Protein AF-K9FV16-F1 (afdb_monomer)

Nearest PDB structures (foldseek):
  3r3s-assembly1_D  TM=7.143E-01  e=6.224E+00  Salmonella enterica subsp. enterica serovar Typhimurium
  5gzs-assembly1_A-2  TM=3.232E-01  e=9.011E+00  Vibrio cholerae

pLDDT: mean 83.11, std 14.76, range [38.59, 97.19]

Structure (mmCIF, N/CA/C/O backbone):
data_AF-K9FV16-F1
#
_entry.id   AF-K9FV16-F1
#
loop_
_atom_site.group_PDB
_atom_site.id
_atom_site.type_symbol
_atom_site.label_atom_id
_atom_site.label_alt_id
_atom_site.label_comp_id
_atom_site.label_asym_id
_atom_site.label_entity_id
_atom_site.label_seq_id
_atom_site.pdbx_PDB_ins_code
_atom_site.Cartn_x
_atom_site.Cartn_y
_atom_site.Cartn_z
_atom_site.occupancy
_atom_site.B_iso_or_equiv
_atom_site.auth_seq_id
_atom_site.auth_comp_id
_atom_site.auth_asym_id
_atom_site.auth_atom_id
_atom_site.pdbx_PDB_model_num
ATOM 1 N N . MET A 1 1 ? -8.789 -22.152 -112.200 1.00 57.84 1 MET A N 1
ATOM 2 C CA . MET A 1 1 ? -9.695 -21.356 -111.332 1.00 57.84 1 MET A CA 1
ATOM 3 C C . MET A 1 1 ? -10.767 -22.196 -110.595 1.00 57.84 1 MET A C 1
ATOM 5 O O . MET A 1 1 ? -11.760 -21.641 -110.153 1.00 57.84 1 MET A O 1
ATOM 9 N N . ILE A 1 2 ? -10.567 -23.513 -110.394 1.00 54.06 2 ILE A N 1
ATOM 10 C CA . ILE A 1 2 ? -11.558 -24.429 -109.768 1.00 54.06 2 ILE A CA 1
ATOM 11 C C . ILE A 1 2 ? -11.135 -24.874 -108.348 1.00 54.06 2 ILE A C 1
ATOM 13 O O . ILE A 1 2 ? -11.982 -25.149 -107.502 1.00 54.06 2 ILE A O 1
ATOM 17 N N . ALA A 1 3 ? -9.834 -24.854 -108.032 1.00 54.75 3 ALA A N 1
ATOM 18 C CA . ALA A 1 3 ? -9.312 -25.272 -106.725 1.00 54.75 3 ALA A CA 1
ATOM 19 C C . ALA A 1 3 ? -9.615 -24.282 -105.574 1.00 54.75 3 ALA A C 1
ATOM 21 O O . ALA A 1 3 ? -9.886 -24.709 -104.456 1.00 54.75 3 ALA A O 1
ATOM 22 N N . ARG A 1 4 ? -9.661 -22.964 -105.839 1.00 55.88 4 ARG A N 1
ATOM 23 C CA . ARG A 1 4 ? -9.941 -21.942 -104.803 1.00 55.88 4 ARG A CA 1
ATOM 24 C C . ARG A 1 4 ? -11.400 -21.925 -104.318 1.00 55.88 4 ARG A C 1
ATOM 26 O O . ARG A 1 4 ? -11.634 -21.634 -103.153 1.00 55.88 4 ARG A O 1
ATOM 33 N N . ARG A 1 5 ? -12.376 -22.288 -105.164 1.00 55.88 5 ARG A N 1
ATOM 34 C CA . ARG A 1 5 ? -13.797 -22.383 -104.761 1.00 55.88 5 ARG A CA 1
ATOM 35 C C . ARG A 1 5 ? -14.061 -23.578 -103.839 1.00 55.88 5 ARG A C 1
ATOM 37 O O . ARG A 1 5 ? -14.802 -23.439 -102.875 1.00 55.88 5 ARG A O 1
ATOM 44 N N . LYS A 1 6 ? -13.415 -24.726 -104.082 1.00 56.31 6 LYS A N 1
ATOM 45 C CA . LYS A 1 6 ? -13.559 -25.924 -103.231 1.00 56.31 6 LYS A CA 1
ATOM 46 C C . LYS A 1 6 ? -12.967 -25.724 -101.832 1.00 56.31 6 LYS A C 1
ATOM 48 O O . LYS A 1 6 ? -13.588 -26.133 -100.859 1.00 56.31 6 LYS A O 1
ATOM 53 N N . ALA A 1 7 ? -11.831 -25.030 -101.726 1.00 59.09 7 ALA A N 1
ATOM 54 C CA . ALA A 1 7 ? -11.222 -24.693 -100.438 1.00 59.09 7 ALA A CA 1
ATOM 55 C C . ALA A 1 7 ? -12.089 -23.730 -99.604 1.00 59.09 7 ALA A C 1
ATOM 57 O O . ALA A 1 7 ? -12.219 -23.912 -98.397 1.00 59.09 7 ALA A O 1
ATOM 58 N N . LEU A 1 8 ? -12.739 -22.750 -100.246 1.00 60.94 8 LEU A N 1
ATOM 59 C CA . LEU A 1 8 ? -13.606 -21.786 -99.561 1.00 60.94 8 LEU A CA 1
ATOM 60 C C . LEU A 1 8 ? -14.918 -22.425 -99.067 1.00 60.94 8 LEU A C 1
ATOM 62 O O . LEU A 1 8 ? -15.343 -22.165 -97.945 1.00 60.94 8 LEU A O 1
ATOM 66 N N . HIS A 1 9 ? -15.528 -23.309 -99.866 1.00 64.75 9 HIS A N 1
ATOM 67 C CA . HIS A 1 9 ? -16.720 -24.055 -99.447 1.00 64.75 9 HIS A CA 1
ATOM 68 C C . HIS A 1 9 ? -16.420 -25.072 -98.338 1.00 64.75 9 HIS A C 1
ATOM 70 O O . HIS A 1 9 ? -17.228 -25.230 -97.426 1.00 64.75 9 HIS A O 1
ATOM 76 N N . MET A 1 10 ? -15.245 -25.708 -98.361 1.00 64.38 10 MET A N 1
ATOM 77 C CA . MET A 1 10 ? -14.809 -26.589 -97.277 1.00 64.38 10 MET A CA 1
ATOM 78 C C . MET A 1 10 ? -14.497 -25.836 -95.981 1.00 64.38 10 MET A C 1
ATOM 80 O O . MET A 1 10 ? -14.919 -26.278 -94.917 1.00 64.38 10 MET A O 1
ATOM 84 N N . ALA A 1 11 ? -13.828 -24.684 -96.051 1.00 67.00 11 ALA A N 1
ATOM 85 C CA . ALA A 1 11 ? -13.552 -23.868 -94.869 1.00 67.00 11 ALA A CA 1
ATOM 86 C C . ALA A 1 11 ? -14.844 -23.329 -94.223 1.00 67.00 11 ALA A C 1
ATOM 88 O O . ALA A 1 11 ? -14.976 -23.349 -93.000 1.00 67.00 11 ALA A O 1
ATOM 89 N N . ALA A 1 12 ? -15.825 -22.918 -95.035 1.00 69.94 12 ALA A N 1
ATOM 90 C CA . ALA A 1 12 ? -17.128 -22.467 -94.547 1.00 69.94 12 ALA A CA 1
ATOM 91 C C . ALA A 1 12 ? -17.940 -23.600 -93.892 1.00 69.94 12 ALA A C 1
ATOM 93 O O . ALA A 1 12 ? -18.552 -23.383 -92.849 1.00 69.94 12 ALA A O 1
ATOM 94 N N . ALA A 1 13 ? -17.907 -24.813 -94.456 1.00 73.81 13 ALA A N 1
ATOM 95 C CA . ALA A 1 13 ? -18.578 -25.976 -93.876 1.00 73.81 13 ALA A CA 1
ATOM 96 C C . ALA A 1 13 ? -17.964 -26.379 -92.524 1.00 73.81 13 ALA A C 1
ATOM 98 O O . ALA A 1 13 ? -18.701 -26.607 -91.568 1.00 73.81 13 ALA A O 1
ATOM 99 N N . VAL A 1 14 ? -16.629 -26.380 -92.417 1.00 75.81 14 VAL A N 1
ATOM 100 C CA . VAL A 1 14 ? -15.914 -26.694 -91.168 1.00 75.81 14 VAL A CA 1
ATOM 101 C C . VAL A 1 14 ? -16.211 -25.655 -90.079 1.00 75.81 14 VAL A C 1
ATOM 103 O O . VAL A 1 14 ? -16.481 -26.024 -88.934 1.00 75.81 14 VAL A O 1
ATOM 106 N N . ALA A 1 15 ? -16.243 -24.366 -90.431 1.00 75.56 15 ALA A N 1
ATOM 107 C CA . ALA A 1 15 ? -16.567 -23.292 -89.492 1.00 75.56 15 ALA A CA 1
ATOM 108 C C . ALA A 1 15 ? -18.013 -23.381 -88.971 1.00 75.56 15 ALA A C 1
ATOM 110 O O . ALA A 1 15 ? -18.243 -23.213 -87.773 1.00 75.56 15 ALA A O 1
ATOM 111 N N . LEU A 1 16 ? -18.980 -23.710 -89.838 1.00 77.31 16 LEU A N 1
ATOM 112 C CA . LEU A 1 16 ? -20.376 -23.900 -89.432 1.00 77.31 16 LEU A CA 1
ATOM 113 C C . LEU A 1 16 ? -20.546 -25.123 -88.525 1.00 77.31 16 LEU A C 1
ATOM 115 O O . LEU A 1 16 ? -21.244 -25.042 -87.516 1.00 77.31 16 LEU A O 1
ATOM 119 N N . THR A 1 17 ? -19.866 -26.233 -88.828 1.00 75.88 17 THR A N 1
ATOM 120 C CA . THR A 1 17 ? -19.899 -27.424 -87.967 1.00 75.88 17 THR A CA 1
ATOM 121 C C . THR A 1 17 ? -19.243 -27.178 -86.611 1.00 75.88 17 THR A C 1
ATOM 123 O O . THR A 1 17 ? -19.784 -27.610 -85.598 1.00 75.88 17 THR A O 1
ATOM 126 N N . ALA A 1 18 ? -18.142 -26.421 -86.555 1.00 76.94 18 ALA A N 1
ATOM 127 C CA . ALA A 1 18 ? -17.490 -26.063 -85.297 1.00 76.94 18 ALA A CA 1
ATOM 128 C C . ALA A 1 18 ? -18.355 -25.112 -84.451 1.00 76.94 18 ALA A C 1
ATOM 130 O O . ALA A 1 18 ? -18.450 -25.280 -83.238 1.00 76.94 18 ALA A O 1
ATOM 131 N N . TYR A 1 19 ? -19.043 -24.154 -85.084 1.00 78.94 19 TYR A N 1
ATOM 132 C CA . TYR A 1 19 ? -19.942 -23.227 -84.394 1.00 78.94 19 TYR A CA 1
ATOM 133 C C . TYR A 1 19 ? -21.181 -23.932 -83.821 1.00 78.94 19 TYR A C 1
ATOM 135 O O . TYR A 1 19 ? -21.559 -23.699 -82.671 1.00 78.94 19 TYR A O 1
ATOM 143 N N . ILE A 1 20 ? -21.787 -24.848 -84.582 1.00 81.62 20 ILE A N 1
ATOM 144 C CA . ILE A 1 20 ? -22.921 -25.655 -84.108 1.00 81.62 20 ILE A CA 1
ATOM 145 C C . ILE A 1 20 ? -22.471 -26.601 -82.984 1.00 81.62 20 ILE A C 1
ATOM 147 O O . ILE A 1 20 ? -23.151 -26.712 -81.967 1.00 81.62 20 ILE A O 1
ATOM 151 N N . PHE A 1 21 ? -21.295 -27.220 -83.100 1.00 77.75 21 PHE A N 1
ATOM 152 C CA . PHE A 1 21 ? -20.765 -28.101 -82.057 1.00 77.75 21 PHE A CA 1
ATOM 153 C C . PHE A 1 21 ? -20.432 -27.339 -80.762 1.00 77.75 21 PHE A C 1
ATOM 155 O O . PHE A 1 21 ? -20.811 -27.782 -79.681 1.00 77.75 21 PHE A O 1
ATOM 162 N N . CYS A 1 22 ? -19.825 -26.149 -80.851 1.00 72.50 22 CYS A N 1
ATOM 163 C CA . CYS A 1 22 ? -19.568 -25.290 -79.689 1.00 72.50 22 CYS A CA 1
ATOM 164 C C . CYS A 1 22 ? -20.857 -24.787 -79.027 1.00 72.50 22 CYS A C 1
ATOM 166 O O . CYS A 1 22 ? -20.947 -24.769 -77.803 1.00 72.50 22 CYS A O 1
ATOM 168 N N . THR A 1 23 ? -21.877 -24.406 -79.801 1.00 74.31 23 THR A N 1
ATOM 169 C CA . THR A 1 23 ? -23.152 -23.930 -79.234 1.00 74.31 23 THR A CA 1
ATOM 170 C C . THR A 1 23 ? -23.970 -25.059 -78.601 1.00 74.31 23 THR A C 1
ATOM 172 O O . THR A 1 23 ? -24.602 -24.839 -77.566 1.00 74.31 23 THR A O 1
ATOM 175 N N . VAL A 1 24 ? -23.909 -26.281 -79.146 1.00 75.94 24 VAL A N 1
ATOM 176 C CA . VAL A 1 24 ? -24.507 -27.478 -78.530 1.00 75.94 24 VAL A CA 1
ATOM 177 C C . VAL A 1 24 ? -23.746 -27.894 -77.269 1.00 75.94 24 VAL A C 1
ATOM 179 O O . VAL A 1 24 ? -24.393 -28.198 -76.270 1.00 75.94 24 VAL A O 1
ATOM 182 N N . LEU A 1 25 ? -22.409 -27.836 -77.257 1.00 68.50 25 LEU A N 1
ATOM 183 C CA . LEU A 1 25 ? -21.598 -28.123 -76.066 1.00 68.50 25 LEU A CA 1
ATOM 184 C C . LEU A 1 25 ? -21.834 -27.110 -74.941 1.00 68.50 25 LEU A C 1
ATOM 186 O O . LEU A 1 25 ? -22.028 -27.510 -73.798 1.00 68.50 25 LEU A O 1
ATOM 190 N N . ILE A 1 26 ? -21.897 -25.812 -75.248 1.00 68.25 26 ILE A N 1
ATOM 191 C CA . ILE A 1 26 ? -22.151 -24.774 -74.237 1.00 68.25 26 ILE A CA 1
ATOM 192 C C . ILE A 1 26 ? -23.579 -24.884 -73.679 1.00 68.25 26 ILE A C 1
ATOM 194 O O . ILE A 1 26 ? -23.781 -24.680 -72.488 1.00 68.25 26 ILE A O 1
ATOM 198 N N . ARG A 1 27 ? -24.573 -25.272 -74.492 1.00 68.69 27 ARG A N 1
ATOM 199 C CA . ARG A 1 27 ? -25.951 -25.487 -74.008 1.00 68.69 27 ARG A CA 1
ATOM 200 C C . ARG A 1 27 ? -26.155 -26.801 -73.253 1.00 68.69 27 ARG A C 1
ATOM 202 O O . ARG A 1 27 ? -27.024 -26.854 -72.394 1.00 68.69 27 ARG A O 1
ATOM 209 N N . THR A 1 28 ? -25.388 -27.851 -73.552 1.00 64.19 28 THR A N 1
ATOM 210 C CA . THR A 1 28 ? -25.490 -29.143 -72.841 1.00 64.19 28 THR A CA 1
ATOM 211 C C . THR A 1 28 ? -24.618 -29.213 -71.584 1.00 64.19 28 THR A C 1
ATOM 213 O O . THR A 1 28 ? -24.953 -29.965 -70.672 1.00 64.19 28 THR A O 1
ATOM 216 N N . PHE A 1 29 ? -23.556 -28.402 -71.484 1.00 59.50 29 PHE A N 1
ATOM 217 C CA . PHE A 1 29 ? -22.624 -28.397 -70.344 1.00 59.50 29 PHE A CA 1
ATOM 218 C C . PHE A 1 29 ? -22.530 -27.062 -69.575 1.00 59.50 29 PHE A C 1
ATOM 220 O O . PHE A 1 29 ? -21.739 -26.965 -68.640 1.00 59.50 29 PHE A O 1
ATOM 227 N N . GLY A 1 30 ? -23.331 -26.048 -69.921 1.00 54.62 30 GLY A N 1
ATOM 228 C CA . GLY A 1 30 ? -23.216 -24.679 -69.394 1.00 54.62 30 GLY A CA 1
ATOM 229 C C . GLY A 1 30 ? -23.581 -24.447 -67.922 1.00 54.62 30 GLY A C 1
ATOM 230 O O . GLY A 1 30 ? -23.121 -23.456 -67.370 1.00 54.62 30 GLY A O 1
ATOM 231 N N . ASP A 1 31 ? -24.312 -25.354 -67.262 1.00 55.28 31 ASP A N 1
ATOM 232 C CA . ASP A 1 31 ? -24.829 -25.115 -65.897 1.00 55.28 31 ASP A CA 1
ATOM 233 C C . ASP A 1 31 ? -24.323 -26.104 -64.830 1.00 55.28 31 ASP A C 1
ATOM 235 O O . ASP A 1 31 ? -24.930 -26.259 -63.770 1.00 55.28 31 ASP A O 1
ATOM 239 N N . LYS A 1 32 ? -23.190 -26.783 -65.050 1.00 54.31 32 LYS A N 1
ATOM 240 C CA . LYS A 1 32 ? -22.550 -27.575 -63.984 1.00 54.31 32 LYS A CA 1
ATOM 241 C C . LYS A 1 32 ? -21.153 -27.055 -63.691 1.00 54.31 32 LYS A C 1
ATOM 243 O O . LYS A 1 32 ? -20.196 -27.386 -64.382 1.00 54.31 32 LYS A O 1
ATOM 248 N N . ALA A 1 33 ? -21.052 -26.243 -62.640 1.00 46.44 33 ALA A N 1
ATOM 249 C CA . ALA A 1 33 ? -19.790 -25.871 -62.018 1.00 46.44 33 ALA A CA 1
ATOM 250 C C . ALA A 1 33 ? -19.020 -27.140 -61.613 1.00 46.44 33 ALA A C 1
ATOM 252 O O . ALA A 1 33 ? -19.517 -27.967 -60.849 1.00 46.44 33 ALA A O 1
ATOM 253 N N . TRP A 1 34 ? -17.809 -27.304 -62.141 1.00 43.97 34 TRP A N 1
ATOM 254 C CA . TRP A 1 34 ? -16.910 -28.387 -61.761 1.00 43.97 34 TRP A CA 1
ATOM 255 C C . TRP A 1 34 ? -16.253 -28.030 -60.423 1.00 43.97 34 TRP A C 1
ATOM 257 O O . TRP A 1 34 ? -15.319 -27.231 -60.381 1.00 43.97 34 TRP A O 1
ATOM 267 N N . SER A 1 35 ? -16.720 -28.617 -59.321 1.00 38.59 35 SER A N 1
ATOM 268 C CA . SER A 1 35 ? -15.966 -28.651 -58.068 1.00 38.59 35 SER A CA 1
ATOM 269 C C . SER A 1 35 ? -14.925 -29.769 -58.146 1.00 38.59 35 SER A C 1
ATOM 271 O O . SER A 1 35 ? -15.219 -30.941 -57.925 1.00 38.59 35 SER A O 1
ATOM 273 N N . VAL A 1 36 ? -13.684 -29.409 -58.472 1.00 45.00 36 VAL A N 1
ATOM 274 C CA . VAL A 1 36 ? -12.542 -30.317 -58.316 1.00 45.00 36 VAL A CA 1
ATOM 275 C C . VAL A 1 36 ? -12.111 -30.280 -56.850 1.00 45.00 36 VAL A C 1
ATOM 277 O O . VAL A 1 36 ? -11.447 -29.346 -56.405 1.00 45.00 36 VAL A O 1
ATOM 280 N N . SER A 1 37 ? -12.511 -31.288 -56.078 1.00 40.03 37 SER A N 1
ATOM 281 C CA . SER A 1 37 ? -12.023 -31.530 -54.720 1.00 40.03 37 SER A CA 1
ATOM 282 C C . SER A 1 37 ? -10.654 -32.216 -54.769 1.00 40.03 37 SER A C 1
ATOM 284 O O . SER A 1 37 ? -10.546 -33.429 -54.922 1.00 40.03 37 SER A O 1
ATOM 286 N N . LEU A 1 38 ? -9.586 -31.429 -54.620 1.00 45.09 38 LEU A N 1
ATOM 287 C CA . LEU A 1 38 ? -8.265 -31.941 -54.246 1.00 45.09 38 LEU A CA 1
ATOM 288 C C . LEU A 1 38 ? -8.269 -32.253 -52.738 1.00 45.09 38 LEU A C 1
ATOM 290 O O . LEU A 1 38 ? -8.561 -31.344 -51.955 1.00 45.09 38 LEU A O 1
ATOM 294 N N . PRO A 1 39 ? -7.925 -33.473 -52.285 1.00 39.69 39 PRO A N 1
ATOM 295 C CA . PRO A 1 39 ? -7.728 -33.713 -50.866 1.00 39.69 39 PRO A CA 1
ATOM 296 C C . PRO A 1 39 ? -6.433 -33.015 -50.436 1.00 39.69 39 PRO A C 1
ATOM 298 O O . PRO A 1 39 ? -5.329 -33.462 -50.745 1.00 39.69 39 PRO A O 1
ATOM 301 N N . LYS A 1 40 ? -6.563 -31.890 -49.725 1.00 44.78 40 LYS A N 1
ATOM 302 C CA . LYS A 1 40 ? -5.466 -31.346 -48.922 1.00 44.78 40 LYS A CA 1
ATOM 303 C C . LYS A 1 40 ? -5.157 -32.364 -47.827 1.00 44.78 40 LYS A C 1
ATOM 305 O O . LYS A 1 40 ? -5.942 -32.537 -46.899 1.00 44.78 40 LYS A O 1
ATOM 310 N N . LEU A 1 41 ? -4.010 -33.026 -47.947 1.00 42.94 41 LEU A N 1
ATOM 311 C CA . LEU A 1 41 ? -3.355 -33.696 -46.833 1.00 42.94 41 LEU A CA 1
ATOM 312 C C . LEU A 1 41 ? -2.936 -32.611 -45.821 1.00 42.94 41 LEU A C 1
ATOM 314 O O . LEU A 1 41 ? -1.857 -32.038 -45.921 1.00 42.94 41 LEU A O 1
ATOM 318 N N . ASP A 1 42 ? -3.822 -32.295 -44.880 1.00 44.25 42 ASP A N 1
ATOM 319 C CA . ASP A 1 42 ? -3.524 -31.517 -43.671 1.00 44.25 42 ASP A CA 1
ATOM 320 C C . ASP A 1 42 ? -3.855 -32.392 -42.454 1.00 44.25 42 ASP A C 1
ATOM 322 O O . ASP A 1 42 ? -4.829 -32.198 -41.731 1.00 44.25 42 ASP A O 1
ATOM 326 N N . LEU A 1 43 ? -3.084 -33.472 -42.312 1.00 47.22 43 LEU A N 1
ATOM 327 C CA . LEU A 1 43 ? -3.368 -34.590 -41.406 1.00 47.22 43 LEU A CA 1
ATOM 328 C C . LEU A 1 43 ? -2.734 -34.432 -40.013 1.00 47.22 43 LEU A C 1
ATOM 330 O O . LEU A 1 43 ? -2.603 -35.408 -39.286 1.00 47.22 43 LEU A O 1
ATOM 334 N N . SER A 1 44 ? -2.349 -33.216 -39.612 1.00 48.22 44 SER A N 1
ATOM 335 C CA . SER A 1 44 ? -1.780 -32.986 -38.272 1.00 48.22 44 SER A CA 1
ATOM 336 C C . SER A 1 44 ? -2.276 -31.728 -37.561 1.00 48.22 44 SER A C 1
ATOM 338 O O . SER A 1 44 ? -2.088 -31.635 -36.349 1.00 48.22 44 SER A O 1
ATOM 340 N N . ARG A 1 45 ? -2.902 -30.762 -38.251 1.00 45.22 45 ARG A N 1
ATOM 341 C CA . ARG A 1 45 ? -3.294 -29.492 -37.617 1.00 45.22 45 ARG A CA 1
ATOM 342 C C . ARG A 1 45 ? -4.728 -29.474 -37.081 1.00 45.22 45 ARG A C 1
ATOM 344 O O . ARG A 1 45 ? -4.975 -28.796 -36.090 1.00 45.22 45 ARG A O 1
ATOM 351 N N . ASN A 1 46 ? -5.633 -30.265 -37.661 1.00 48.41 46 ASN A N 1
ATOM 352 C CA . ASN A 1 46 ? -7.039 -30.297 -37.237 1.00 48.41 46 ASN A CA 1
ATOM 353 C C . ASN A 1 46 ? -7.310 -31.306 -36.110 1.00 48.41 46 ASN A C 1
ATOM 355 O O . ASN A 1 46 ? -8.078 -31.005 -35.212 1.00 48.41 46 ASN A O 1
ATOM 359 N N . TYR A 1 47 ? -6.596 -32.436 -36.046 1.00 47.56 47 TYR A N 1
ATOM 360 C CA . TYR A 1 47 ? -6.856 -33.449 -35.006 1.00 47.56 47 TYR A CA 1
ATOM 361 C C . TYR A 1 47 ? -6.514 -32.974 -33.574 1.00 47.56 47 TYR A C 1
ATOM 363 O O . TYR A 1 47 ? -7.148 -33.374 -32.600 1.00 47.56 47 TYR A O 1
ATOM 371 N N . MET A 1 48 ? -5.524 -32.083 -33.432 1.00 48.72 48 MET A N 1
ATOM 372 C CA . MET A 1 48 ? -5.150 -31.482 -32.139 1.00 48.72 48 MET A CA 1
ATOM 373 C C . MET A 1 48 ? -5.999 -30.251 -31.789 1.00 48.72 48 MET A C 1
ATOM 375 O O . MET A 1 48 ? -6.225 -29.987 -30.614 1.00 48.72 48 MET A O 1
ATOM 379 N N . ALA A 1 49 ? -6.474 -29.493 -32.784 1.00 54.03 49 ALA A N 1
ATOM 380 C CA . ALA A 1 49 ? -7.339 -28.338 -32.546 1.00 54.03 49 ALA A CA 1
ATOM 381 C C . ALA A 1 49 ? -8.768 -28.781 -32.201 1.00 54.03 49 ALA A C 1
ATOM 383 O O . ALA A 1 49 ? -9.327 -28.302 -31.217 1.00 54.03 49 ALA A O 1
ATOM 384 N N . ASP A 1 50 ? -9.315 -29.749 -32.940 1.00 55.53 50 ASP A N 1
ATOM 385 C CA . ASP A 1 50 ? -10.673 -30.254 -32.726 1.00 55.53 50 ASP A CA 1
ATOM 386 C C . ASP A 1 50 ? -10.792 -31.000 -31.391 1.00 55.53 50 ASP A C 1
ATOM 388 O O . ASP A 1 50 ? -11.757 -30.778 -30.669 1.00 55.53 50 ASP A O 1
ATOM 392 N N . SER A 1 51 ? -9.775 -31.770 -30.978 1.00 59.78 51 SER A N 1
ATOM 393 C CA . SER A 1 51 ? -9.796 -32.432 -29.664 1.00 59.78 51 SER A CA 1
ATOM 394 C C . SER A 1 51 ? -9.750 -31.440 -28.496 1.00 59.78 51 SER A C 1
ATOM 396 O O . SER A 1 51 ? -10.448 -31.640 -27.509 1.00 59.78 51 SER A O 1
ATOM 398 N N . VAL A 1 52 ? -8.994 -30.337 -28.571 1.00 57.78 52 VAL A N 1
ATOM 399 C CA . VAL A 1 52 ? -9.001 -29.303 -27.512 1.00 57.78 52 VAL A CA 1
ATOM 400 C C . VAL A 1 52 ? -10.381 -28.654 -27.381 1.00 57.78 52 VAL A C 1
ATOM 402 O O . VAL A 1 52 ? -10.847 -28.446 -26.263 1.00 57.78 52 VAL A O 1
ATOM 405 N N . PHE A 1 53 ? -11.061 -28.378 -28.496 1.00 58.25 53 PHE A N 1
ATOM 406 C CA . PHE A 1 53 ? -12.417 -27.826 -28.466 1.00 58.25 53 PHE A CA 1
ATOM 407 C C . PHE A 1 53 ? -13.485 -28.867 -28.089 1.00 58.25 53 PHE A C 1
ATOM 409 O O . PHE A 1 53 ? -14.450 -28.497 -27.426 1.00 58.25 53 PHE A O 1
ATOM 416 N N . GLU A 1 54 ? -13.292 -30.153 -28.394 1.00 59.56 54 GLU A N 1
ATOM 417 C CA . GLU A 1 54 ? -14.133 -31.250 -27.888 1.00 59.56 54 GLU A CA 1
ATOM 418 C C . GLU A 1 54 ? -14.002 -31.427 -26.365 1.00 59.56 54 GLU A C 1
ATOM 420 O O . GLU A 1 54 ? -15.008 -31.645 -25.692 1.00 59.56 54 GLU A O 1
ATOM 425 N N . HIS A 1 55 ? -12.808 -31.249 -25.780 1.00 53.50 55 HIS A N 1
ATOM 426 C CA . HIS A 1 55 ? -12.635 -31.292 -24.318 1.00 53.50 55 HIS A CA 1
ATOM 427 C C . HIS A 1 55 ? -13.318 -30.113 -23.596 1.00 53.50 55 HIS A C 1
ATOM 429 O O . HIS A 1 55 ? -13.707 -30.250 -22.437 1.00 53.50 55 HIS A O 1
ATOM 435 N N . ILE A 1 56 ? -13.488 -28.964 -24.264 1.00 53.72 56 ILE A N 1
ATOM 436 C CA . ILE A 1 56 ? -14.197 -27.786 -23.722 1.00 53.72 56 ILE A CA 1
ATOM 437 C C . ILE A 1 56 ? -15.725 -27.952 -23.829 1.00 53.72 56 ILE A C 1
ATOM 439 O O . ILE A 1 56 ? -16.466 -27.316 -23.083 1.00 53.72 56 ILE A O 1
ATOM 443 N N . GLN A 1 57 ? -16.210 -28.847 -24.696 1.00 55.69 57 GLN A N 1
ATOM 444 C CA . GLN A 1 57 ? -17.633 -29.185 -24.855 1.00 55.69 57 GLN A CA 1
ATOM 445 C C . GLN A 1 57 ? -18.155 -30.183 -23.804 1.00 55.69 57 GLN A C 1
ATOM 447 O O . GLN A 1 57 ? -19.162 -30.858 -24.016 1.00 55.69 57 GLN A O 1
ATOM 452 N N . ASN A 1 58 ? -17.499 -30.280 -22.648 1.00 60.19 58 ASN A N 1
ATOM 453 C CA . ASN A 1 58 ? -18.055 -30.971 -21.493 1.00 60.19 58 ASN A CA 1
ATOM 454 C C . ASN A 1 58 ? -18.881 -29.997 -20.632 1.00 60.19 58 ASN A C 1
ATOM 456 O O . ASN A 1 58 ? -18.709 -28.779 -20.679 1.00 60.19 58 ASN A O 1
ATOM 460 N N . ASN A 1 59 ? -19.750 -30.535 -19.773 1.00 67.00 59 ASN A N 1
ATOM 461 C CA . ASN A 1 59 ? -20.474 -29.731 -18.784 1.00 67.00 59 ASN A CA 1
ATOM 462 C C . ASN A 1 59 ? -19.528 -29.071 -17.749 1.00 67.00 59 ASN A C 1
ATOM 464 O O . ASN A 1 59 ? -19.998 -28.582 -16.739 1.00 67.00 59 ASN A O 1
ATOM 468 N N . THR A 1 60 ? -18.206 -29.072 -17.905 1.00 72.81 60 THR A N 1
ATOM 469 C CA . THR A 1 60 ? -17.261 -28.451 -16.964 1.00 72.81 60 THR A CA 1
ATOM 470 C C . THR A 1 60 ? -16.382 -27.394 -17.630 1.00 72.81 60 THR A C 1
ATOM 472 O O . THR A 1 60 ? -15.394 -26.969 -17.037 1.00 72.81 60 THR A O 1
ATOM 475 N N . LEU A 1 61 ? -16.759 -26.910 -18.824 1.00 73.19 61 LEU A N 1
ATOM 476 C CA . LEU A 1 61 ? -16.105 -25.794 -19.522 1.00 73.19 61 LEU A CA 1
ATOM 477 C C . LEU A 1 61 ? -14.592 -26.005 -19.741 1.00 73.19 61 LEU A C 1
ATOM 479 O O . LEU A 1 61 ? -13.826 -25.042 -19.758 1.00 73.19 61 LEU A O 1
ATOM 483 N N . GLY A 1 62 ? -14.147 -27.259 -19.879 1.00 68.12 62 GLY A N 1
ATOM 484 C CA . GLY A 1 62 ? -12.730 -27.612 -20.038 1.00 68.12 62 GLY A CA 1
ATOM 485 C C . GLY A 1 62 ? -11.928 -27.740 -18.733 1.00 68.12 62 GLY A C 1
ATOM 486 O O . GLY A 1 62 ? -10.719 -27.954 -18.790 1.00 68.12 62 GLY A O 1
ATOM 487 N N . PHE A 1 63 ? -12.571 -27.648 -17.565 1.00 73.88 63 PHE A N 1
ATOM 488 C CA . PHE A 1 63 ? -11.968 -27.957 -16.262 1.00 73.88 63 PHE A CA 1
ATOM 489 C C . PHE A 1 63 ? -12.262 -29.404 -15.835 1.00 73.88 63 PHE A C 1
ATOM 491 O O . PHE A 1 63 ? -13.249 -29.993 -16.272 1.00 73.88 63 PHE A O 1
ATOM 498 N N . GLU A 1 64 ? -11.437 -29.976 -14.949 1.00 72.94 64 GLU A N 1
ATOM 499 C CA . GLU A 1 64 ? -11.697 -31.302 -14.356 1.00 72.94 64 GLU A CA 1
ATOM 500 C C . GLU A 1 64 ? -12.976 -31.274 -13.497 1.00 72.94 64 GLU A C 1
ATOM 502 O O . GLU A 1 64 ? -13.866 -32.101 -13.672 1.00 72.94 64 GLU A O 1
ATOM 507 N N . HIS A 1 65 ? -13.116 -30.252 -12.642 1.00 78.50 65 HIS A N 1
ATOM 508 C CA . HIS A 1 65 ? -14.299 -29.996 -11.814 1.00 78.50 65 HIS A CA 1
ATOM 509 C C . HIS A 1 65 ? -14.564 -28.488 -11.691 1.00 78.50 65 HIS A C 1
ATOM 511 O O . HIS A 1 65 ? -13.629 -27.692 -11.589 1.00 78.50 65 HIS A O 1
ATOM 517 N N . ILE A 1 66 ? -15.841 -28.097 -11.628 1.00 81.88 66 ILE A N 1
ATOM 518 C CA . ILE A 1 66 ? -16.266 -26.751 -11.220 1.00 81.88 66 ILE A CA 1
ATOM 519 C C . ILE A 1 66 ? -16.917 -26.878 -9.845 1.00 81.88 66 ILE A C 1
ATOM 521 O O . ILE A 1 66 ? -18.011 -27.425 -9.737 1.00 81.88 66 ILE A O 1
ATOM 525 N N . TYR A 1 67 ? -16.271 -26.358 -8.804 1.00 90.62 67 TYR A N 1
ATOM 526 C CA . TYR A 1 67 ? -16.830 -26.340 -7.452 1.00 90.62 67 TYR A CA 1
ATOM 527 C C . TYR A 1 67 ? -17.502 -24.998 -7.146 1.00 90.62 67 TYR A C 1
ATOM 529 O O . TYR A 1 67 ? -16.948 -23.941 -7.451 1.00 90.62 67 TYR A O 1
ATOM 537 N N . ALA A 1 68 ? -18.655 -25.025 -6.478 1.00 86.94 68 ALA A N 1
ATOM 538 C CA . ALA A 1 68 ? -19.232 -23.852 -5.825 1.00 86.94 68 ALA A CA 1
ATOM 539 C C . ALA A 1 68 ? -19.344 -24.079 -4.321 1.00 86.94 68 ALA A C 1
ATOM 541 O O . ALA A 1 68 ? -19.872 -25.090 -3.861 1.00 86.94 68 ALA A O 1
ATOM 542 N N . ILE A 1 69 ? -18.869 -23.101 -3.555 1.00 90.75 69 ILE A N 1
ATOM 543 C CA . ILE A 1 69 ? -18.919 -23.114 -2.095 1.00 90.75 69 ILE A CA 1
ATOM 544 C C . ILE A 1 69 ? -20.042 -22.175 -1.654 1.00 90.75 69 ILE A C 1
ATOM 546 O O . ILE A 1 69 ? -20.063 -20.999 -2.016 1.00 90.75 69 ILE A O 1
ATOM 550 N N . SER A 1 70 ? -20.987 -22.685 -0.871 1.00 88.50 70 SER A N 1
ATOM 551 C CA . SER A 1 70 ? -22.053 -21.885 -0.252 1.00 88.50 70 SER A CA 1
ATOM 552 C C . SER A 1 70 ? -22.536 -22.578 1.014 1.00 88.50 70 SER A C 1
ATOM 554 O O . SER A 1 70 ? -22.416 -23.794 1.122 1.00 88.50 70 SER A O 1
ATOM 556 N N . MET A 1 71 ? -23.114 -21.845 1.962 1.00 90.25 71 MET A N 1
ATOM 557 C CA . MET A 1 71 ? -23.754 -22.456 3.133 1.00 90.25 71 MET A CA 1
ATOM 558 C C . MET A 1 71 ? -24.878 -23.402 2.695 1.00 90.25 71 MET A C 1
ATOM 560 O O . MET A 1 71 ? -25.626 -23.087 1.763 1.00 90.25 71 MET A O 1
ATOM 564 N N . LYS A 1 72 ? -25.021 -24.543 3.375 1.00 89.25 72 LYS A N 1
ATOM 565 C CA . LYS A 1 72 ? -26.048 -25.544 3.054 1.00 89.25 72 LYS A CA 1
ATOM 566 C C . LYS A 1 72 ? -27.468 -24.981 3.163 1.00 89.25 72 LYS A C 1
ATOM 568 O O . LYS A 1 72 ? -28.330 -25.340 2.367 1.00 89.25 72 LYS A O 1
ATOM 573 N N . GLU A 1 73 ? -27.693 -24.042 4.080 1.00 88.75 73 GLU A N 1
ATOM 574 C CA . GLU A 1 73 ? -29.002 -23.412 4.305 1.00 88.75 73 GLU A CA 1
ATOM 575 C C . GLU A 1 73 ? -29.352 -22.334 3.264 1.00 88.75 73 GLU A C 1
ATOM 577 O O . GLU A 1 73 ? -30.492 -21.880 3.205 1.00 88.75 73 GLU A O 1
ATOM 582 N N . ARG A 1 74 ? -28.394 -21.899 2.430 1.00 89.06 74 ARG A N 1
ATOM 583 C CA . ARG A 1 74 ? -28.603 -20.876 1.389 1.00 89.06 74 ARG A CA 1
ATOM 584 C C . ARG A 1 74 ? -29.132 -21.495 0.098 1.00 89.06 74 ARG A C 1
ATOM 586 O O . ARG A 1 74 ? -28.540 -21.334 -0.975 1.00 89.06 74 ARG A O 1
ATOM 593 N N . THR A 1 75 ? -30.243 -22.222 0.224 1.00 89.69 75 THR A N 1
ATOM 594 C CA . THR A 1 75 ? -30.927 -22.896 -0.889 1.00 89.69 75 THR A CA 1
ATOM 595 C C . THR A 1 75 ? -31.307 -21.906 -1.985 1.00 89.69 75 THR A C 1
ATOM 597 O O . THR A 1 75 ? -31.073 -22.189 -3.150 1.00 89.69 75 THR A O 1
ATOM 600 N N . ASP A 1 76 ? -31.705 -20.680 -1.623 1.00 74.12 76 ASP A N 1
ATOM 601 C CA . ASP A 1 76 ? -31.966 -19.572 -2.553 1.00 74.12 76 ASP A CA 1
ATOM 602 C C . ASP A 1 76 ? -30.835 -19.355 -3.576 1.00 74.12 76 ASP A C 1
ATOM 604 O O . ASP A 1 76 ? -31.080 -19.179 -4.771 1.00 74.12 76 ASP A O 1
ATOM 608 N N . LYS A 1 77 ? -29.576 -19.379 -3.120 1.00 77.06 77 LYS A N 1
ATOM 609 C CA . LYS A 1 77 ? -28.398 -19.182 -3.978 1.00 77.06 77 LYS A CA 1
ATOM 610 C C . LYS A 1 77 ? -27.963 -20.462 -4.669 1.00 77.06 77 LYS A C 1
ATOM 612 O O . LYS A 1 77 ? -27.504 -20.395 -5.810 1.00 77.06 77 LYS A O 1
ATOM 617 N N . ARG A 1 78 ? -28.105 -21.606 -3.995 1.00 89.38 78 ARG A N 1
ATOM 618 C CA . ARG A 1 78 ? -27.771 -22.907 -4.579 1.00 89.38 78 ARG A CA 1
ATOM 619 C C . ARG A 1 78 ? -28.687 -23.250 -5.745 1.00 89.38 78 ARG A C 1
ATOM 621 O O . ARG A 1 78 ? -28.197 -23.629 -6.807 1.00 89.38 78 ARG A O 1
ATOM 628 N N . ASP A 1 79 ? -29.983 -23.026 -5.584 1.00 86.75 79 ASP A N 1
ATOM 629 C CA . ASP A 1 79 ? -30.996 -23.300 -6.599 1.00 86.75 79 ASP A CA 1
ATOM 630 C C . ASP A 1 79 ? -30.831 -22.362 -7.793 1.00 86.75 79 ASP A C 1
ATOM 632 O O . ASP A 1 79 ? -30.838 -22.812 -8.937 1.00 86.75 79 ASP A O 1
ATOM 636 N N . PHE A 1 80 ? -30.576 -21.072 -7.540 1.00 78.75 80 PHE A N 1
ATOM 637 C CA . PHE A 1 80 ? -30.310 -20.107 -8.605 1.00 78.75 80 PHE A CA 1
ATOM 638 C C . PHE A 1 80 ? -29.088 -20.495 -9.445 1.00 78.75 80 PHE A C 1
ATOM 640 O O . PHE A 1 80 ? -29.178 -20.526 -10.670 1.00 78.75 80 PHE A O 1
ATOM 647 N N . LEU A 1 81 ? -27.952 -20.809 -8.809 1.00 73.12 81 LEU A N 1
ATOM 648 C CA . LEU A 1 81 ? -26.743 -21.183 -9.546 1.00 73.12 81 LEU A CA 1
ATOM 649 C C . LEU A 1 81 ? -26.911 -22.531 -10.255 1.00 73.12 81 LEU A C 1
ATOM 651 O O . LEU A 1 81 ? -26.433 -22.682 -11.371 1.00 73.12 81 LEU A O 1
ATOM 655 N N . THR A 1 82 ? -27.630 -23.481 -9.655 1.00 85.81 82 THR A N 1
ATOM 656 C CA . THR A 1 82 ? -27.936 -24.775 -10.284 1.00 85.81 82 THR A CA 1
ATOM 657 C C . THR A 1 82 ? -28.807 -24.594 -11.528 1.00 85.81 82 THR A C 1
ATOM 659 O O . THR A 1 82 ? -28.513 -25.170 -12.575 1.00 85.81 82 THR A O 1
ATOM 662 N N . LEU A 1 83 ? -29.837 -23.744 -11.454 1.00 73.44 83 LEU A N 1
ATOM 663 C CA . LEU A 1 83 ? -30.684 -23.409 -12.597 1.00 73.44 83 LEU A CA 1
ATOM 664 C C . LEU A 1 83 ? -29.890 -22.670 -13.680 1.00 73.44 83 LEU A C 1
ATOM 666 O O . LEU A 1 83 ? -29.973 -23.028 -14.852 1.00 73.44 83 LEU A O 1
ATOM 670 N N . ALA A 1 84 ? -29.089 -21.675 -13.296 1.00 62.94 84 ALA A N 1
ATOM 671 C CA . ALA A 1 84 ? -28.246 -20.926 -14.223 1.00 62.94 84 ALA A CA 1
ATOM 672 C C . ALA A 1 84 ? -27.223 -21.832 -14.928 1.00 62.94 84 ALA A C 1
ATOM 674 O O . ALA A 1 84 ? -27.048 -21.723 -16.141 1.00 62.94 84 ALA A O 1
ATOM 675 N N . ALA A 1 85 ? -26.595 -22.753 -14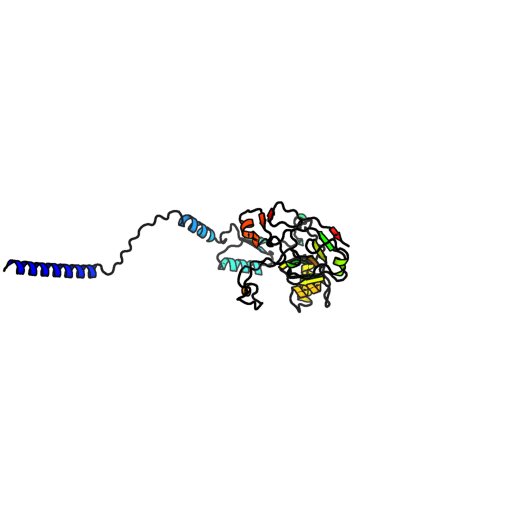.193 1.00 77.00 85 ALA A N 1
ATOM 676 C CA . ALA A 1 85 ? -25.664 -23.738 -14.729 1.00 77.00 85 ALA A CA 1
ATOM 677 C C . ALA A 1 85 ? -26.371 -24.694 -15.705 1.00 77.00 85 ALA A C 1
ATOM 679 O O . ALA A 1 85 ? -25.896 -24.888 -16.822 1.00 77.00 85 ALA A O 1
ATOM 680 N N . SER A 1 86 ? -27.569 -25.175 -15.351 1.00 77.94 86 SER A N 1
ATOM 681 C CA . SER A 1 86 ? -28.399 -26.001 -16.236 1.00 77.94 86 SER A CA 1
ATOM 682 C C . SER A 1 86 ? -28.783 -25.285 -17.532 1.00 77.94 86 SER A C 1
ATOM 684 O O . SER A 1 86 ? -28.750 -25.905 -18.591 1.00 77.94 86 SER A O 1
ATOM 686 N N . VAL A 1 87 ? -29.159 -24.005 -17.466 1.00 69.38 87 VAL A N 1
ATOM 687 C CA . VAL A 1 87 ? -29.503 -23.199 -18.653 1.00 69.38 87 VAL A CA 1
ATOM 688 C C . VAL A 1 87 ? -28.266 -22.926 -19.509 1.00 69.38 87 VAL A C 1
ATOM 690 O O . VAL A 1 87 ? -28.354 -22.901 -20.733 1.00 69.38 87 VAL A O 1
ATOM 693 N N . SER A 1 88 ? -27.112 -22.743 -18.870 1.00 71.56 88 SER A N 1
ATOM 694 C CA . SER A 1 88 ? -25.846 -22.414 -19.534 1.00 71.56 88 SER A CA 1
ATOM 695 C C . SER A 1 88 ? -25.058 -23.645 -19.993 1.00 71.56 88 SER A C 1
ATOM 697 O O . SER A 1 88 ? -23.993 -23.492 -20.583 1.00 71.56 88 SER A O 1
ATOM 699 N N . GLY A 1 89 ? -25.553 -24.856 -19.718 1.00 69.38 89 GLY A N 1
ATOM 700 C CA . GLY A 1 89 ? -24.922 -26.106 -20.139 1.00 69.38 89 GLY A CA 1
ATOM 701 C C . GLY A 1 89 ? -23.637 -26.457 -19.385 1.00 69.38 89 GLY A C 1
ATOM 702 O O . GLY A 1 89 ? -22.774 -27.124 -19.946 1.00 69.38 89 GLY A O 1
ATOM 703 N N . PHE A 1 90 ? -23.486 -26.021 -18.130 1.00 78.88 90 PHE A N 1
ATOM 704 C CA . PHE A 1 90 ? -22.387 -26.466 -17.270 1.00 78.88 90 PHE A CA 1
ATOM 705 C C . PHE A 1 90 ? -22.889 -27.042 -15.938 1.00 78.88 90 PHE A C 1
ATOM 707 O O . PHE A 1 90 ? -24.031 -26.854 -15.527 1.00 78.88 90 PHE A O 1
ATOM 714 N N . LYS A 1 91 ? -22.031 -27.805 -15.270 1.00 82.62 91 LYS A N 1
ATOM 715 C CA . LYS A 1 91 ? -22.257 -28.568 -14.049 1.00 82.62 91 LYS A CA 1
ATOM 716 C C . LYS A 1 91 ? -21.371 -27.984 -12.966 1.00 82.62 91 LYS A C 1
ATOM 718 O O . LYS A 1 91 ? -20.186 -27.751 -13.178 1.00 82.62 91 LYS A O 1
ATOM 723 N N . VAL A 1 92 ? -21.962 -27.810 -11.794 1.00 86.50 92 VAL A N 1
ATOM 724 C CA . VAL A 1 92 ? -21.290 -27.344 -10.587 1.00 86.50 92 VAL A CA 1
ATOM 725 C C . VAL A 1 92 ? -21.403 -28.424 -9.519 1.00 86.50 92 VAL A C 1
ATOM 727 O O . VAL A 1 92 ? -22.463 -29.024 -9.344 1.00 86.50 92 VAL A O 1
ATOM 730 N N . GLU A 1 93 ? -20.313 -28.671 -8.807 1.00 92.31 93 GLU A N 1
ATOM 731 C CA . GLU A 1 93 ? -20.252 -29.526 -7.631 1.00 92.31 93 GLU A CA 1
ATOM 732 C C . GLU A 1 93 ? -20.292 -28.663 -6.366 1.00 92.31 93 GLU A C 1
ATOM 734 O O . GLU A 1 93 ? -19.517 -27.718 -6.212 1.00 92.31 93 GLU 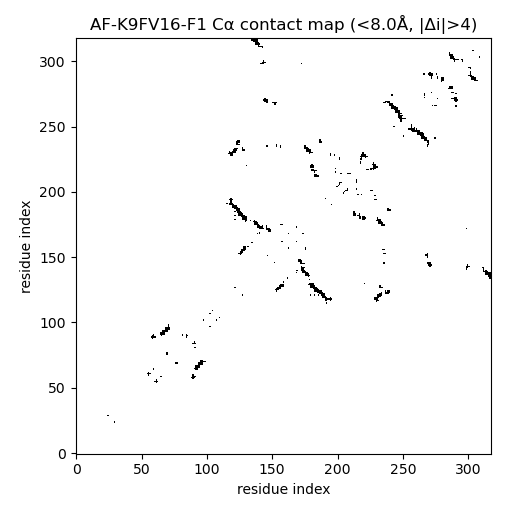A O 1
ATOM 739 N N . TRP A 1 94 ? -21.231 -28.952 -5.468 1.00 91.12 94 TRP A N 1
ATOM 740 C CA . TRP A 1 94 ? -21.417 -28.150 -4.263 1.00 91.12 94 TRP A CA 1
ATOM 741 C C . TRP A 1 94 ? -20.497 -28.608 -3.142 1.00 91.12 94 TRP A C 1
ATOM 743 O O . TRP A 1 94 ? -20.530 -29.765 -2.731 1.00 91.12 94 TRP A O 1
ATOM 753 N N . LEU A 1 95 ? -19.748 -27.657 -2.597 1.00 91.56 95 LEU A N 1
ATOM 754 C CA . LEU A 1 95 ? -19.049 -27.796 -1.330 1.00 91.56 95 LEU A CA 1
ATOM 755 C C . LEU A 1 95 ? -19.817 -27.020 -0.257 1.00 91.56 95 LEU A C 1
ATOM 757 O O . LEU A 1 95 ? -20.169 -25.846 -0.431 1.00 91.56 95 LEU A O 1
ATOM 761 N N . ASP A 1 96 ? -20.093 -27.690 0.859 1.00 92.00 96 ASP A N 1
ATOM 762 C CA . ASP A 1 96 ? -20.750 -27.069 2.003 1.00 92.00 96 ASP A CA 1
ATOM 763 C C . ASP A 1 96 ? -19.804 -26.053 2.653 1.00 92.00 96 ASP A C 1
ATOM 765 O O . ASP A 1 96 ? -18.711 -26.379 3.111 1.00 92.00 96 ASP A O 1
ATOM 769 N N . GLY A 1 97 ? -20.229 -24.788 2.656 1.00 82.62 97 GLY A N 1
ATOM 770 C CA . GLY A 1 97 ? -19.582 -23.744 3.435 1.00 82.62 97 GLY A CA 1
ATOM 771 C C . GLY A 1 97 ? -19.719 -24.064 4.919 1.00 82.62 97 GLY A C 1
ATOM 772 O O . GLY A 1 97 ? -20.807 -24.402 5.381 1.00 82.62 97 GLY A O 1
ATOM 773 N N . VAL A 1 98 ? -18.612 -23.952 5.647 1.00 84.81 98 VAL A N 1
ATOM 774 C CA . VAL A 1 98 ? -18.549 -24.206 7.089 1.00 84.81 98 VAL A CA 1
ATOM 775 C C . VAL A 1 98 ? -18.625 -22.873 7.820 1.00 84.81 98 VAL A C 1
ATOM 777 O O . VAL A 1 98 ? -17.991 -21.895 7.404 1.00 84.81 98 VAL A O 1
ATOM 780 N N . ARG A 1 99 ? -19.402 -22.804 8.905 1.00 81.56 99 ARG A N 1
ATOM 781 C CA . ARG A 1 99 ? -19.436 -21.584 9.713 1.00 81.56 99 ARG A CA 1
ATOM 782 C C . ARG A 1 99 ? -18.114 -21.408 10.460 1.00 81.56 99 ARG A C 1
ATOM 784 O O . ARG A 1 99 ? -17.510 -22.399 10.858 1.00 81.56 99 ARG A O 1
ATOM 791 N N . PRO A 1 100 ? -17.669 -20.168 10.720 1.00 68.25 100 PRO A N 1
ATOM 792 C CA . PRO A 1 100 ? -16.446 -19.942 11.484 1.00 68.25 100 PRO A CA 1
ATOM 793 C C . PRO A 1 100 ? -16.428 -20.622 12.861 1.00 68.25 100 PRO A C 1
ATOM 795 O O . PRO A 1 100 ? -15.368 -21.022 13.315 1.00 68.25 100 PRO A O 1
ATOM 798 N N . ASP A 1 101 ? -17.582 -20.762 13.516 1.00 79.38 101 ASP A N 1
ATOM 799 C CA . ASP A 1 101 ? -17.744 -21.438 14.810 1.00 79.38 101 ASP A CA 1
ATOM 800 C C . ASP A 1 101 ? -17.697 -22.973 14.727 1.00 79.38 101 ASP A C 1
ATOM 802 O O . ASP A 1 101 ? -17.440 -23.632 15.730 1.00 79.38 101 ASP A O 1
ATOM 806 N N . GLU A 1 102 ? -17.884 -23.536 13.534 1.00 79.81 102 GLU A N 1
ATOM 807 C CA . GLU A 1 102 ? -17.797 -24.974 13.256 1.00 79.81 102 GLU A CA 1
ATOM 808 C C . GLU A 1 102 ? -16.425 -25.375 12.689 1.00 79.81 102 GLU A C 1
ATOM 810 O O . GLU A 1 102 ? -16.131 -26.562 12.528 1.00 79.81 102 GLU A O 1
ATOM 815 N N . LEU A 1 103 ? -15.560 -24.397 12.393 1.00 72.00 103 LEU A N 1
ATOM 816 C CA . LEU A 1 103 ? -14.179 -24.665 12.019 1.00 72.00 103 LEU A CA 1
ATOM 817 C C . LEU A 1 103 ? -13.440 -25.234 13.228 1.00 72.00 103 LEU A C 1
ATOM 819 O O . LEU A 1 103 ? -13.331 -24.602 14.279 1.00 72.00 103 LEU A O 1
ATOM 823 N N . HIS A 1 104 ? -12.886 -26.432 13.055 1.00 72.38 104 HIS A N 1
ATOM 824 C CA . HIS A 1 104 ? -11.966 -27.000 14.028 1.00 72.38 104 HIS A CA 1
ATOM 825 C C . HIS A 1 104 ? -10.840 -25.980 14.303 1.00 72.38 104 HIS A C 1
ATOM 827 O O . HIS A 1 104 ? -10.309 -25.432 13.340 1.00 72.38 104 HIS A O 1
ATOM 833 N N . PRO A 1 105 ? -10.413 -25.742 15.558 1.00 64.00 105 PRO A N 1
ATOM 834 C CA . PRO A 1 105 ? -9.381 -24.747 15.871 1.00 64.00 105 PRO A CA 1
ATOM 835 C C . PRO A 1 105 ? -8.108 -24.887 15.022 1.00 64.00 105 PRO A C 1
ATOM 837 O O . PRO A 1 105 ? -7.678 -23.917 14.431 1.00 64.00 105 PRO A O 1
ATOM 840 N N . LYS A 1 106 ? -7.620 -26.118 14.803 1.00 60.03 106 LYS A N 1
ATOM 841 C CA . LYS A 1 106 ? -6.496 -26.422 13.880 1.00 60.03 106 LYS A CA 1
ATOM 842 C C . LYS A 1 106 ? -6.705 -26.048 12.398 1.00 60.03 106 LYS A C 1
ATOM 844 O O . LYS A 1 106 ? -5.764 -26.112 11.616 1.00 60.03 106 LYS A O 1
ATOM 849 N N . ALA A 1 107 ? -7.946 -25.813 11.975 1.00 61.50 107 ALA A N 1
ATOM 850 C CA . ALA A 1 107 ? -8.298 -25.332 10.639 1.00 61.50 107 ALA A CA 1
ATOM 851 C C . ALA A 1 107 ? -8.480 -23.806 10.614 1.00 61.50 107 ALA A C 1
ATOM 853 O O . ALA A 1 107 ? -8.510 -23.212 9.535 1.00 61.50 107 ALA A O 1
ATOM 854 N N . MET A 1 108 ? -8.578 -23.160 11.784 1.00 58.84 108 MET A N 1
ATOM 855 C CA . MET A 1 108 ? -8.267 -21.741 11.875 1.00 58.84 108 MET A CA 1
ATOM 856 C C . MET A 1 108 ? -6.754 -21.588 11.692 1.00 58.84 108 MET A C 1
ATOM 858 O O . MET A 1 108 ? -5.994 -22.432 12.163 1.00 58.84 108 MET A O 1
ATOM 862 N N . PRO A 1 109 ? -6.284 -20.540 11.002 1.00 57.91 109 PRO A N 1
ATOM 863 C CA . PRO A 1 109 ? -4.868 -20.216 11.023 1.00 57.91 109 PRO A CA 1
ATOM 864 C C . PRO A 1 109 ? -4.482 -19.946 12.484 1.00 57.91 109 PRO A C 1
ATOM 866 O O . PRO A 1 109 ? -4.859 -18.908 13.026 1.00 57.91 109 PRO A O 1
ATOM 869 N N . ASP A 1 110 ? -3.786 -20.893 13.121 1.00 53.81 110 ASP A N 1
ATOM 870 C CA . ASP A 1 110 ? -3.385 -20.820 14.538 1.00 53.81 110 ASP A CA 1
ATOM 871 C C . ASP A 1 110 ? -2.523 -19.570 14.826 1.00 53.81 110 ASP A C 1
ATOM 873 O O . ASP A 1 110 ? -2.460 -19.089 15.954 1.00 53.81 110 ASP A O 1
ATOM 877 N N . GLU A 1 111 ? -1.955 -18.962 13.782 1.00 58.34 111 GLU A N 1
ATOM 878 C CA . GLU A 1 111 ? -1.370 -17.627 13.784 1.00 58.34 111 GLU A CA 1
ATOM 879 C C . GLU A 1 111 ? -1.769 -16.948 12.468 1.00 58.34 111 GLU A C 1
ATOM 881 O O . GLU A 1 111 ? -1.258 -17.283 11.397 1.00 58.34 111 GLU A O 1
ATOM 886 N N . ALA A 1 112 ? -2.713 -16.001 12.495 1.00 63.53 112 ALA A N 1
ATOM 887 C CA . ALA A 1 112 ? -2.871 -15.111 11.350 1.00 63.53 112 ALA A CA 1
ATOM 888 C C . ALA A 1 112 ? -1.491 -14.468 11.088 1.00 63.53 112 ALA A C 1
ATOM 890 O O . ALA A 1 112 ? -0.960 -13.855 12.015 1.00 63.53 112 ALA A O 1
ATOM 891 N N . PRO A 1 113 ? -0.901 -14.565 9.876 1.00 62.19 113 PRO A N 1
ATOM 892 C CA . PRO A 1 113 ? 0.487 -14.146 9.629 1.00 62.19 113 PRO A CA 1
ATOM 893 C C . PRO A 1 113 ? 0.800 -12.686 9.996 1.00 62.19 113 PRO A C 1
ATOM 895 O O . PRO A 1 113 ? 1.960 -12.307 10.124 1.00 62.19 113 PRO A O 1
ATOM 898 N N . TYR A 1 114 ? -0.240 -11.864 10.154 1.00 67.44 114 TYR A N 1
ATOM 899 C CA . TYR A 1 114 ? -0.170 -10.442 10.489 1.00 67.44 114 TYR A CA 1
ATOM 900 C C . TYR A 1 114 ? -0.878 -10.102 11.813 1.00 67.44 114 TYR A C 1
ATOM 902 O O . TYR A 1 114 ? -1.209 -8.942 12.050 1.00 67.44 114 TYR A O 1
ATOM 910 N N . GLY A 1 115 ? -1.179 -11.100 12.648 1.00 76.50 115 GLY A N 1
ATOM 911 C CA . GLY A 1 115 ? -2.031 -10.948 13.828 1.00 76.50 115 GLY A CA 1
ATOM 912 C C . GLY A 1 115 ? -3.482 -10.587 13.483 1.00 76.50 115 GLY A C 1
ATOM 913 O O . GLY A 1 115 ? -3.863 -10.500 12.314 1.00 76.50 115 GLY A O 1
ATOM 914 N N . MET A 1 116 ? -4.301 -10.382 14.518 1.00 80.31 116 MET A N 1
ATOM 915 C CA . MET A 1 116 ? -5.729 -10.035 14.398 1.00 80.31 116 MET A CA 1
ATOM 916 C C . MET A 1 116 ? -6.101 -8.741 15.147 1.00 80.31 116 MET A C 1
ATOM 918 O O . MET A 1 116 ? -7.283 -8.420 15.277 1.00 80.31 116 MET A O 1
ATOM 922 N N . ASP A 1 117 ? -5.101 -7.992 15.623 1.00 85.19 117 ASP A N 1
ATOM 923 C CA . ASP A 1 117 ? -5.277 -6.779 16.439 1.00 85.19 117 ASP A CA 1
ATOM 924 C C . ASP A 1 117 ? -5.537 -5.506 15.612 1.00 85.19 117 ASP A C 1
ATOM 926 O O . ASP A 1 117 ? -5.680 -4.416 16.160 1.00 85.19 117 ASP A O 1
ATOM 930 N N . TRP A 1 118 ? -5.632 -5.641 14.290 1.00 93.00 118 TRP A N 1
ATOM 931 C CA . TRP A 1 118 ? -5.997 -4.582 13.353 1.00 93.00 118 TRP A CA 1
ATOM 932 C C . TRP A 1 118 ? -7.408 -4.813 12.784 1.00 93.00 118 TRP A C 1
ATOM 934 O O . TRP A 1 118 ? -7.918 -5.934 12.724 1.00 93.00 118 TRP A O 1
ATOM 944 N N . ASP A 1 119 ? -8.061 -3.739 12.346 1.00 96.38 119 ASP A N 1
ATOM 945 C CA . ASP A 1 119 ? -9.373 -3.785 11.696 1.00 96.38 119 ASP A CA 1
ATOM 946 C C . ASP A 1 119 ? -9.254 -3.644 10.169 1.00 96.38 119 ASP A C 1
ATOM 948 O O . ASP A 1 119 ? -9.924 -4.378 9.438 1.00 96.38 119 ASP A O 1
ATOM 952 N N . LEU A 1 120 ? -8.382 -2.744 9.689 1.00 96.19 120 LEU A N 1
ATOM 953 C CA . LEU A 1 120 ? -8.154 -2.462 8.267 1.00 96.19 120 LEU A CA 1
ATOM 954 C C . LEU A 1 120 ? -6.654 -2.307 7.960 1.00 96.19 120 LEU A C 1
ATOM 956 O O . LEU A 1 120 ? -5.966 -1.495 8.574 1.00 96.19 120 LEU A O 1
ATOM 960 N N . LEU A 1 121 ? -6.158 -3.022 6.949 1.00 95.19 121 LEU A N 1
ATOM 961 C CA . LEU A 1 121 ? -4.850 -2.758 6.342 1.00 95.19 121 LEU A CA 1
ATOM 962 C C . LEU A 1 121 ? -5.041 -2.006 5.029 1.00 95.19 121 LEU A C 1
ATOM 964 O O . LEU A 1 121 ? -5.674 -2.529 4.112 1.00 95.19 121 LEU A O 1
ATOM 968 N N . TRP A 1 122 ? -4.453 -0.820 4.908 1.00 95.56 122 TRP A N 1
ATOM 969 C CA . TRP A 1 122 ? -4.496 0.020 3.710 1.00 95.56 122 TRP A CA 1
ATOM 970 C C . TRP A 1 122 ? -3.258 -0.213 2.832 1.00 95.56 122 TRP A C 1
ATOM 972 O O . TRP A 1 122 ? -2.386 0.636 2.700 1.00 95.56 122 TRP A O 1
ATOM 982 N N . ILE A 1 123 ? -3.144 -1.416 2.269 1.00 93.38 123 ILE A N 1
ATOM 983 C CA . ILE A 1 123 ? -1.923 -1.929 1.612 1.00 93.38 123 ILE A CA 1
ATOM 984 C C . ILE A 1 123 ? -1.567 -1.161 0.320 1.00 93.38 123 ILE A C 1
ATOM 986 O O . ILE A 1 123 ? -0.399 -1.108 -0.087 1.00 93.38 123 ILE A O 1
ATOM 990 N N . GLY A 1 124 ? -2.571 -0.592 -0.347 1.00 93.38 124 GLY A N 1
ATOM 991 C CA . GLY A 1 124 ? -2.395 0.189 -1.563 1.00 93.38 124 GLY A CA 1
ATOM 992 C C . GLY A 1 124 ? -3.491 1.228 -1.761 1.00 93.38 124 GLY A C 1
ATOM 993 O O . GLY A 1 124 ? -4.677 0.899 -1.715 1.00 93.38 124 GLY A O 1
ATOM 994 N N . GLY A 1 125 ? -3.091 2.463 -2.051 1.00 93.75 125 GLY A N 1
ATOM 995 C CA . GLY A 1 125 ? -3.985 3.585 -2.328 1.00 93.75 125 GLY A CA 1
ATOM 996 C C . GLY A 1 125 ? -3.281 4.733 -3.055 1.00 93.75 125 GLY A C 1
ATOM 997 O O . GLY A 1 125 ? -2.181 4.587 -3.586 1.00 93.75 125 GLY A O 1
ATOM 998 N N . CYS A 1 126 ? -3.919 5.891 -3.078 1.00 93.44 126 CYS A N 1
ATOM 999 C CA . CYS A 1 126 ? -3.341 7.141 -3.552 1.00 93.44 126 CYS A CA 1
ATOM 1000 C C . CYS A 1 126 ? -2.637 7.884 -2.413 1.00 93.44 126 CYS A C 1
ATOM 1002 O O . CYS A 1 126 ? -1.643 8.565 -2.641 1.00 93.44 126 CYS A O 1
ATOM 1004 N N . ALA A 1 127 ? -3.105 7.710 -1.177 1.00 94.69 127 ALA A N 1
ATOM 1005 C CA . ALA A 1 127 ? -2.459 8.278 -0.008 1.00 94.69 127 ALA A CA 1
ATOM 1006 C C . ALA A 1 127 ? -2.783 7.519 1.266 1.00 94.69 127 ALA A C 1
ATOM 1008 O O . ALA A 1 127 ? -3.825 6.871 1.375 1.00 94.69 127 ALA A O 1
ATOM 1009 N N . SER A 1 128 ? -1.887 7.667 2.232 1.00 96.44 128 SER A N 1
ATOM 1010 C CA . SER A 1 128 ? -2.116 7.316 3.622 1.00 96.44 128 SER A CA 1
ATOM 1011 C C . SER A 1 128 ? -1.345 8.278 4.513 1.00 96.44 128 SER A C 1
ATOM 1013 O O . SER A 1 128 ? -0.298 8.801 4.122 1.00 96.44 128 SER A O 1
ATOM 1015 N N . GLY A 1 129 ? -1.853 8.518 5.714 1.00 96.25 129 GLY A N 1
ATOM 1016 C CA . GLY A 1 129 ? -1.212 9.419 6.660 1.00 96.25 129 GLY A CA 1
ATOM 1017 C C . GLY A 1 129 ? -1.481 9.012 8.104 1.00 96.25 129 GLY A C 1
ATOM 1018 O O . GLY A 1 129 ? -2.565 8.505 8.406 1.00 96.25 129 GLY A O 1
ATOM 1019 N N . PRO A 1 130 ? -0.507 9.210 8.998 1.00 96.56 130 PRO A N 1
ATOM 1020 C CA . PRO A 1 130 ? -0.698 9.006 10.420 1.00 96.56 130 PRO A CA 1
ATOM 1021 C C . PRO A 1 130 ? -1.415 10.203 11.054 1.00 96.56 130 PRO A C 1
ATOM 1023 O O . PRO A 1 130 ? -1.565 11.266 10.444 1.00 96.56 130 PRO A O 1
ATOM 1026 N N . ASN A 1 131 ? -1.807 10.054 12.319 1.00 94.38 131 ASN A N 1
ATOM 1027 C CA . ASN A 1 131 ? -2.192 11.199 13.136 1.00 94.38 131 ASN A CA 1
ATOM 1028 C C . ASN A 1 131 ? -1.025 12.201 13.250 1.00 94.38 131 ASN A C 1
ATOM 1030 O O . ASN A 1 131 ? 0.139 11.804 13.285 1.00 94.38 131 ASN A O 1
ATOM 1034 N N . ALA A 1 132 ? -1.322 13.496 13.401 1.00 91.69 132 ALA A N 1
ATOM 1035 C CA . ALA A 1 132 ? -0.299 14.524 13.615 1.00 91.69 132 ALA A CA 1
ATOM 1036 C C . ALA A 1 132 ? 0.588 14.264 14.853 1.00 91.69 132 ALA A C 1
ATOM 1038 O O . ALA A 1 132 ? 1.744 14.688 14.875 1.00 91.69 132 ALA A O 1
ATOM 1039 N N . ASN A 1 133 ? 0.051 13.562 15.856 1.00 90.94 133 ASN A N 1
ATOM 1040 C CA . ASN A 1 133 ? 0.730 13.211 17.102 1.00 90.94 133 ASN A CA 1
ATOM 1041 C C . ASN A 1 133 ? 1.273 11.772 17.125 1.00 90.94 133 ASN A C 1
ATOM 1043 O O . ASN A 1 133 ? 1.734 11.329 18.174 1.00 90.94 133 ASN A O 1
ATOM 1047 N N . GLU A 1 134 ? 1.194 11.024 16.022 1.00 92.69 134 GLU A N 1
ATOM 1048 C CA . GLU A 1 134 ? 1.774 9.681 15.965 1.00 92.69 134 GLU A CA 1
ATOM 1049 C C . GLU A 1 134 ? 3.303 9.770 16.026 1.00 92.69 134 GLU A C 1
ATOM 1051 O O . GLU A 1 134 ? 3.925 10.555 15.305 1.00 92.69 134 GLU A O 1
ATOM 1056 N N . THR A 1 135 ? 3.903 8.952 16.885 1.00 90.44 135 THR A N 1
ATOM 1057 C CA . THR A 1 135 ? 5.363 8.866 17.045 1.00 90.44 135 THR A CA 1
ATOM 1058 C C . THR A 1 135 ? 5.890 7.470 16.743 1.00 90.44 135 THR A C 1
ATOM 1060 O O . THR A 1 135 ? 7.073 7.316 16.447 1.00 90.44 135 THR A O 1
ATOM 1063 N N . SER A 1 136 ? 5.014 6.461 16.758 1.00 92.81 136 SER A N 1
ATOM 1064 C CA . SER A 1 136 ? 5.367 5.061 16.565 1.00 92.81 136 SER A CA 1
ATOM 1065 C C . SER A 1 136 ? 5.302 4.673 15.091 1.00 92.81 136 SER A C 1
ATOM 1067 O O . SER A 1 136 ? 4.225 4.551 14.507 1.00 92.81 136 SER A O 1
ATOM 1069 N N . PHE A 1 137 ? 6.467 4.421 14.502 1.00 95.75 137 PHE A N 1
ATOM 1070 C CA . PHE A 1 137 ? 6.608 3.978 13.117 1.00 95.75 137 PHE A CA 1
ATOM 1071 C C . PHE A 1 137 ? 7.487 2.740 13.080 1.00 95.75 137 PHE A C 1
ATOM 1073 O O . PHE A 1 137 ? 8.554 2.711 13.682 1.00 95.75 137 PHE A O 1
ATOM 1080 N N . TYR A 1 138 ? 7.080 1.719 12.340 1.00 96.00 138 TYR A N 1
ATOM 1081 C CA . TYR A 1 138 ? 7.987 0.642 11.975 1.00 96.00 138 TYR A CA 1
ATOM 1082 C C . TYR A 1 138 ? 8.692 1.034 10.676 1.00 96.00 138 TYR A C 1
ATOM 1084 O O . TYR A 1 138 ? 8.045 1.207 9.643 1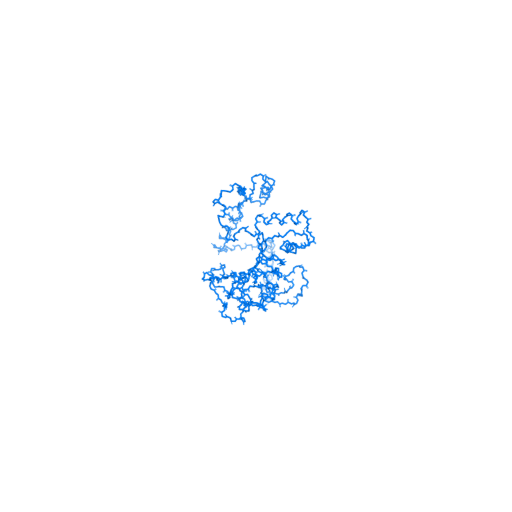.00 96.00 138 TYR A O 1
ATOM 1092 N N . ALA A 1 139 ? 10.005 1.231 10.742 1.00 96.81 139 ALA A N 1
ATOM 1093 C CA . ALA A 1 139 ? 10.817 1.688 9.625 1.00 96.81 139 ALA A CA 1
ATOM 1094 C C . ALA A 1 139 ? 11.644 0.532 9.061 1.00 96.81 139 ALA A C 1
ATOM 1096 O O . ALA A 1 139 ? 12.299 -0.194 9.806 1.00 96.81 139 ALA A O 1
ATOM 1097 N N . ILE A 1 140 ? 11.627 0.381 7.740 1.00 96.75 140 ILE A N 1
ATOM 1098 C CA . ILE A 1 140 ? 12.441 -0.567 6.981 1.00 96.75 140 ILE A CA 1
ATOM 1099 C C . ILE A 1 140 ? 13.390 0.269 6.113 1.00 96.75 140 ILE A C 1
ATOM 1101 O O . ILE A 1 140 ? 12.996 0.696 5.021 1.00 96.75 140 ILE A O 1
ATOM 1105 N N . PRO A 1 141 ? 14.594 0.599 6.610 1.00 96.06 141 PRO A N 1
ATOM 1106 C CA . PRO A 1 141 ? 15.553 1.397 5.857 1.00 96.06 141 PRO A CA 1
ATOM 1107 C C . PRO A 1 141 ? 16.174 0.584 4.720 1.00 96.06 141 PRO A C 1
ATOM 1109 O O . PRO A 1 141 ? 16.234 -0.645 4.778 1.00 96.06 141 PRO A O 1
ATOM 1112 N N . MET A 1 142 ? 16.700 1.287 3.713 1.00 94.06 142 MET A N 1
ATOM 1113 C CA . MET A 1 142 ? 17.387 0.684 2.563 1.00 94.06 142 MET A CA 1
ATOM 1114 C C . MET A 1 142 ? 16.527 -0.369 1.837 1.00 94.06 142 MET A C 1
ATOM 1116 O O . MET A 1 142 ? 17.050 -1.361 1.334 1.00 94.06 142 MET A O 1
ATOM 1120 N N . ASP A 1 143 ? 15.207 -0.167 1.780 1.00 94.88 143 ASP A N 1
ATOM 1121 C CA . ASP A 1 143 ? 14.289 -1.056 1.075 1.00 94.88 143 ASP A CA 1
ATOM 1122 C C . ASP A 1 143 ? 14.422 -0.851 -0.450 1.00 94.88 143 ASP A C 1
ATOM 1124 O O . ASP A 1 143 ? 14.027 0.195 -0.977 1.00 94.88 143 ASP A O 1
ATOM 1128 N N . PRO A 1 144 ? 14.933 -1.846 -1.203 1.00 92.81 144 PRO A N 1
ATOM 1129 C CA . PRO A 1 144 ? 15.113 -1.758 -2.658 1.00 92.81 144 PRO A CA 1
ATOM 1130 C C . PRO A 1 144 ? 13.795 -1.583 -3.422 1.00 92.81 144 PRO A C 1
ATOM 1132 O O . PRO A 1 144 ? 13.811 -1.224 -4.601 1.00 92.81 144 PRO A O 1
ATOM 1135 N N . THR A 1 145 ? 12.657 -1.877 -2.793 1.00 92.94 145 THR A N 1
ATOM 1136 C CA . THR A 1 145 ? 11.322 -1.786 -3.394 1.00 92.94 145 THR A CA 1
ATOM 1137 C C . THR A 1 145 ? 10.641 -0.439 -3.146 1.00 92.94 145 THR A C 1
ATOM 1139 O O . THR A 1 145 ? 9.524 -0.221 -3.626 1.00 92.94 145 THR A O 1
ATOM 1142 N N . VAL A 1 146 ? 11.291 0.471 -2.413 1.00 94.25 146 VAL A N 1
ATOM 1143 C CA . VAL A 1 146 ? 10.820 1.843 -2.205 1.00 94.25 146 VAL A CA 1
ATOM 1144 C C . VAL A 1 146 ? 11.196 2.695 -3.421 1.00 94.25 146 VAL A C 1
ATOM 1146 O O . VAL A 1 146 ? 12.383 2.862 -3.702 1.00 94.25 146 VAL A O 1
ATOM 1149 N N . PRO A 1 147 ? 10.219 3.248 -4.165 1.00 93.06 147 PRO A N 1
ATOM 1150 C CA . PRO A 1 147 ? 10.518 4.206 -5.227 1.00 93.06 147 PRO A CA 1
ATOM 1151 C C . PRO A 1 147 ? 11.010 5.513 -4.607 1.00 93.06 147 PRO A C 1
ATOM 1153 O O . PRO A 1 147 ? 10.492 5.915 -3.566 1.00 93.06 147 PRO A O 1
ATOM 1156 N N . ARG A 1 148 ? 11.937 6.228 -5.241 1.00 92.94 148 ARG A N 1
ATOM 1157 C CA . ARG A 1 148 ? 12.357 7.559 -4.773 1.00 92.94 148 ARG A CA 1
ATOM 1158 C C . ARG A 1 148 ? 11.226 8.583 -4.856 1.00 92.94 148 ARG A C 1
ATOM 1160 O O . ARG A 1 148 ? 10.290 8.417 -5.633 1.00 92.94 148 ARG A O 1
ATOM 1167 N N . VAL A 1 149 ? 11.301 9.644 -4.052 1.00 92.12 149 VAL A N 1
ATOM 1168 C CA . VAL A 1 149 ? 10.216 10.622 -3.852 1.00 92.12 149 VAL A CA 1
ATOM 1169 C C . VAL A 1 149 ? 9.735 11.242 -5.167 1.00 92.12 149 VAL A C 1
ATOM 1171 O O . VAL A 1 149 ? 8.533 11.332 -5.385 1.00 92.12 149 VAL A O 1
ATOM 1174 N N . HIS A 1 150 ? 10.641 11.603 -6.075 1.00 91.12 150 HIS A N 1
ATOM 1175 C CA . HIS A 1 150 ? 10.291 12.219 -7.363 1.00 91.12 150 HIS A CA 1
ATOM 1176 C C . HIS A 1 150 ? 9.617 11.259 -8.369 1.00 91.12 150 HIS A C 1
ATOM 1178 O O . HIS A 1 150 ? 9.018 11.722 -9.334 1.00 91.12 150 HIS A O 1
ATOM 1184 N N . HIS A 1 151 ? 9.669 9.942 -8.139 1.00 90.62 151 HIS A N 1
ATOM 1185 C CA . HIS A 1 151 ? 8.932 8.935 -8.913 1.00 90.62 151 HIS A CA 1
ATOM 1186 C C . HIS A 1 151 ? 7.576 8.565 -8.286 1.00 90.62 151 HIS A C 1
ATOM 1188 O O . HIS A 1 151 ? 6.838 7.733 -8.826 1.00 90.62 151 HIS A O 1
ATOM 1194 N N . ARG A 1 152 ? 7.239 9.133 -7.121 1.00 88.56 152 ARG A N 1
ATOM 1195 C CA . ARG A 1 152 ? 5.974 8.862 -6.431 1.00 88.56 152 ARG A CA 1
ATOM 1196 C C . ARG A 1 152 ? 4.885 9.797 -6.932 1.00 88.56 152 ARG A C 1
ATOM 1198 O O . ARG A 1 152 ? 5.093 10.995 -7.070 1.00 88.56 152 ARG A O 1
ATOM 1205 N N . ALA A 1 153 ? 3.695 9.235 -7.102 1.00 87.00 153 ALA A N 1
ATOM 1206 C CA . ALA A 1 153 ? 2.457 10.005 -7.209 1.00 87.00 153 ALA A CA 1
ATOM 1207 C C . ALA A 1 153 ? 1.607 9.917 -5.937 1.00 87.00 153 ALA A C 1
ATOM 1209 O O . ALA A 1 153 ? 0.642 10.662 -5.798 1.00 87.00 153 ALA A O 1
ATOM 1210 N N . THR A 1 154 ? 1.932 9.010 -5.007 1.00 89.50 154 THR A N 1
ATOM 1211 C CA . THR A 1 154 ? 1.254 8.972 -3.708 1.00 89.50 154 THR A CA 1
ATOM 1212 C C . THR A 1 154 ? 1.671 10.122 -2.813 1.00 89.50 154 THR A C 1
ATOM 1214 O O . THR A 1 154 ? 2.854 10.454 -2.749 1.00 89.50 154 THR A O 1
ATOM 1217 N N . TRP A 1 155 ? 0.721 10.642 -2.042 1.00 91.50 155 TRP A N 1
ATOM 1218 C CA . TRP A 1 155 ? 0.960 11.673 -1.033 1.00 91.50 155 TRP A CA 1
ATOM 1219 C C . TRP A 1 155 ? 0.706 11.154 0.389 1.00 91.50 155 TRP A C 1
ATOM 1221 O O . TRP A 1 155 ? 0.137 10.080 0.585 1.00 91.50 155 TRP A O 1
ATOM 1231 N N . GLY A 1 156 ? 1.151 11.918 1.389 1.00 93.19 156 GLY A N 1
ATOM 1232 C CA . GLY A 1 156 ? 1.081 11.539 2.802 1.00 93.19 156 GLY A CA 1
ATOM 1233 C C . GLY A 1 156 ? 2.413 11.004 3.333 1.00 93.19 156 GLY A C 1
ATOM 1234 O O . GLY A 1 156 ? 3.457 11.591 3.053 1.00 93.19 156 GLY A O 1
ATOM 1235 N N . GLY A 1 157 ? 2.376 9.923 4.115 1.00 94.25 157 GLY A N 1
ATO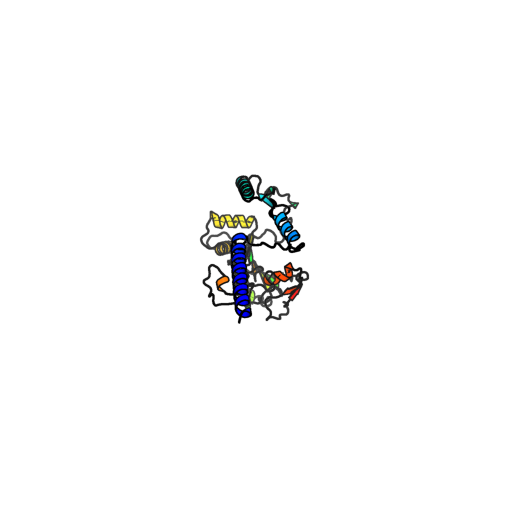M 1236 C CA . GLY A 1 157 ? 3.556 9.372 4.790 1.00 94.25 157 GLY A CA 1
ATOM 1237 C C . GLY A 1 157 ? 3.850 10.002 6.158 1.00 94.25 157 GLY A C 1
ATOM 1238 O O . GLY A 1 157 ? 2.991 10.687 6.720 1.00 94.25 157 GLY A O 1
ATOM 1239 N N . PRO A 1 158 ? 5.047 9.756 6.728 1.00 94.88 158 PRO A N 1
ATOM 1240 C CA . PRO A 1 158 ? 5.450 10.332 8.008 1.00 94.88 158 PRO A CA 1
ATOM 1241 C C . PRO A 1 158 ? 5.354 11.860 8.029 1.00 94.88 158 PRO A C 1
ATOM 1243 O O . PRO A 1 158 ? 5.649 12.543 7.041 1.00 94.88 158 PRO A O 1
ATOM 1246 N N . THR A 1 159 ? 4.962 12.411 9.179 1.00 94.25 159 THR A N 1
ATOM 1247 C CA . THR A 1 159 ? 4.797 13.861 9.334 1.00 94.25 159 THR A CA 1
ATOM 1248 C C . THR A 1 159 ? 6.131 14.584 9.161 1.00 94.25 159 THR A C 1
ATOM 1250 O O . THR A 1 159 ? 7.200 14.036 9.429 1.00 94.25 159 THR A O 1
ATOM 1253 N N . LYS A 1 160 ? 6.091 15.855 8.742 1.00 92.88 160 LYS A N 1
ATOM 1254 C CA . LYS A 1 160 ? 7.309 16.670 8.595 1.00 92.88 160 LYS A CA 1
ATOM 1255 C C . LYS A 1 160 ? 8.138 16.700 9.886 1.00 92.88 160 LYS A C 1
ATOM 1257 O O . LYS A 1 160 ? 9.338 16.465 9.834 1.00 92.88 160 LYS A O 1
ATOM 1262 N N . LYS A 1 161 ? 7.472 16.903 11.028 1.00 92.38 161 LYS A N 1
ATOM 1263 C CA . LYS A 1 161 ? 8.094 16.912 12.357 1.00 92.38 161 LYS A CA 1
ATOM 1264 C C . LYS A 1 161 ? 8.798 15.588 12.668 1.00 92.38 161 LYS A C 1
ATOM 1266 O O . LYS A 1 161 ? 9.913 15.601 13.170 1.00 92.38 161 LYS A O 1
ATOM 1271 N N . TRP A 1 162 ? 8.163 14.459 12.349 1.00 93.25 162 TRP A N 1
ATOM 1272 C CA . TRP A 1 162 ? 8.762 13.143 12.561 1.00 93.25 162 TRP A CA 1
ATOM 1273 C C . TRP A 1 162 ? 10.017 12.956 11.697 1.00 93.25 162 TRP A C 1
ATOM 1275 O O . TRP A 1 162 ? 11.053 12.525 12.187 1.00 93.25 162 TRP A O 1
ATOM 1285 N N . LYS A 1 163 ? 9.972 13.374 10.428 1.00 93.12 163 LYS A N 1
ATOM 1286 C CA . LYS A 1 163 ? 11.128 13.292 9.519 1.00 93.12 163 LYS A CA 1
ATOM 1287 C C . LYS A 1 163 ? 12.305 14.161 9.956 1.00 93.12 163 LYS A C 1
ATOM 1289 O O . LYS A 1 163 ? 13.449 13.758 9.804 1.00 93.12 163 LYS A O 1
ATOM 1294 N N . GLU A 1 164 ? 12.029 15.345 10.500 1.00 94.06 164 GLU A N 1
ATOM 1295 C CA . GLU A 1 164 ? 13.056 16.231 11.064 1.00 94.06 164 GLU A CA 1
ATOM 1296 C C . GLU A 1 164 ? 13.730 15.616 12.305 1.00 94.06 164 GLU A C 1
ATOM 1298 O O . GLU A 1 164 ? 14.896 15.899 12.566 1.00 94.06 164 GLU A O 1
ATOM 1303 N N . GLN A 1 165 ? 13.018 14.760 13.048 1.00 94.50 165 GLN A N 1
ATOM 1304 C CA . GLN A 1 165 ? 13.537 14.065 14.228 1.00 94.50 165 GLN A CA 1
ATOM 1305 C C . GLN A 1 165 ? 14.417 12.852 13.881 1.00 94.50 165 GLN A C 1
ATOM 1307 O O . GLN A 1 165 ? 15.352 12.570 14.628 1.00 94.50 165 GLN A O 1
ATOM 1312 N N . TYR A 1 166 ? 14.146 12.173 12.762 1.00 95.06 166 TYR A N 1
ATOM 1313 C CA . TYR A 1 166 ? 14.882 10.982 12.310 1.00 95.06 166 TYR A CA 1
ATOM 1314 C C . TYR A 1 166 ? 15.448 11.172 10.888 1.00 95.06 166 TYR A C 1
ATOM 1316 O O . TYR A 1 166 ? 15.029 10.481 9.952 1.00 95.06 166 TYR A O 1
ATOM 1324 N N . PRO A 1 167 ? 16.374 12.131 10.677 1.00 94.75 167 PRO A N 1
ATOM 1325 C CA . PRO A 1 167 ? 16.915 12.446 9.353 1.00 94.75 167 PRO A CA 1
ATOM 1326 C C . PRO A 1 167 ? 17.699 11.288 8.713 1.00 94.75 167 PRO A C 1
ATOM 1328 O O . PRO A 1 167 ? 17.884 11.269 7.497 1.00 94.75 167 PRO A O 1
ATOM 1331 N N . GLU A 1 168 ? 18.155 10.315 9.504 1.00 93.88 168 GLU A N 1
ATOM 1332 C CA . GLU A 1 168 ? 18.810 9.094 9.034 1.00 93.88 168 GLU A CA 1
ATOM 1333 C C . GLU A 1 168 ? 17.857 8.144 8.291 1.00 93.88 168 GLU A C 1
ATOM 1335 O O . GLU A 1 168 ? 18.296 7.360 7.448 1.00 93.88 168 GLU A O 1
ATOM 1340 N N . LEU A 1 169 ? 16.548 8.238 8.549 1.00 95.69 169 LEU A N 1
ATOM 1341 C CA . LEU A 1 169 ? 15.507 7.455 7.884 1.00 95.69 169 LEU A CA 1
ATOM 1342 C C . LEU A 1 169 ? 15.006 8.186 6.637 1.00 95.69 169 LEU A C 1
ATOM 1344 O O . LEU A 1 169 ? 13.865 8.648 6.555 1.00 95.69 169 LEU A O 1
ATOM 1348 N N . ALA A 1 170 ? 15.891 8.295 5.645 1.00 94.25 170 ALA A N 1
ATOM 1349 C CA . ALA A 1 170 ? 15.619 9.012 4.408 1.00 94.25 170 ALA A CA 1
ATOM 1350 C C . ALA A 1 170 ? 14.395 8.441 3.677 1.00 94.25 170 ALA A C 1
ATOM 1352 O O . ALA A 1 170 ? 14.332 7.241 3.384 1.00 94.25 170 ALA A O 1
ATOM 1353 N N . GLU A 1 171 ? 13.456 9.319 3.306 1.00 93.50 171 GLU A N 1
ATOM 1354 C CA . GLU A 1 171 ? 12.232 8.919 2.608 1.00 93.50 171 GLU A CA 1
ATOM 1355 C C . GLU A 1 171 ? 12.522 8.146 1.326 1.00 93.50 171 GLU A C 1
ATOM 1357 O O . GLU A 1 171 ? 11.810 7.195 1.041 1.00 93.50 171 GLU A O 1
ATOM 1362 N N . ASP A 1 172 ? 13.565 8.515 0.579 1.00 93.69 172 ASP A N 1
ATOM 1363 C CA . ASP A 1 172 ? 13.946 7.907 -0.704 1.00 93.69 172 ASP A CA 1
ATOM 1364 C C . ASP A 1 172 ? 14.274 6.406 -0.625 1.00 93.69 172 ASP A C 1
ATOM 1366 O O . ASP A 1 172 ? 14.242 5.729 -1.652 1.00 93.69 172 ASP A O 1
ATOM 1370 N N . SER A 1 173 ? 14.586 5.886 0.564 1.00 94.56 173 SER A N 1
ATOM 1371 C CA . SER A 1 173 ? 15.043 4.501 0.751 1.00 94.56 173 SER A CA 1
ATOM 1372 C C . SER A 1 173 ? 14.336 3.757 1.882 1.00 94.56 173 SER A C 1
ATOM 1374 O O . SER A 1 173 ? 14.614 2.583 2.101 1.00 94.56 173 SER A O 1
ATOM 1376 N N . THR A 1 174 ? 13.430 4.411 2.609 1.00 96.62 174 THR A N 1
ATOM 1377 C CA . THR A 1 174 ? 12.796 3.830 3.795 1.00 96.62 174 THR A CA 1
ATOM 1378 C C . THR A 1 174 ? 11.320 3.572 3.545 1.00 96.62 174 THR A C 1
ATOM 1380 O O . THR A 1 174 ? 10.593 4.457 3.087 1.00 96.62 174 THR A O 1
ATOM 1383 N N . ARG A 1 175 ? 10.862 2.362 3.876 1.00 95.81 175 ARG A N 1
ATOM 1384 C CA . ARG A 1 175 ? 9.434 2.055 3.975 1.00 95.81 175 ARG A CA 1
ATOM 1385 C C . ARG A 1 175 ? 8.988 2.220 5.414 1.00 95.81 175 ARG A C 1
ATOM 1387 O O . ARG A 1 175 ? 9.608 1.689 6.328 1.00 95.81 175 ARG A O 1
ATOM 1394 N N . PHE A 1 176 ? 7.886 2.919 5.604 1.00 96.12 176 PHE A N 1
ATOM 1395 C CA . PHE A 1 176 ? 7.294 3.166 6.906 1.00 96.12 176 PHE A CA 1
ATOM 1396 C C . PHE A 1 176 ? 5.999 2.383 7.034 1.00 96.12 176 PHE A C 1
ATOM 1398 O O . PHE A 1 176 ? 5.248 2.276 6.072 1.00 96.12 176 PHE A O 1
ATOM 1405 N N . ILE A 1 177 ? 5.713 1.867 8.219 1.00 95.88 177 ILE A N 1
ATOM 1406 C CA . ILE A 1 177 ? 4.417 1.296 8.573 1.00 95.88 177 ILE A CA 1
ATOM 1407 C C . ILE A 1 177 ? 3.961 1.997 9.844 1.00 95.88 177 ILE A C 1
ATOM 1409 O O . ILE A 1 177 ? 4.715 2.090 10.813 1.00 95.88 177 ILE A O 1
ATOM 1413 N N . TYR A 1 178 ? 2.742 2.516 9.832 1.00 96.25 178 TYR A N 1
ATOM 1414 C CA . TYR A 1 178 ? 2.195 3.310 10.928 1.00 96.25 178 TYR A CA 1
ATOM 1415 C C . TYR A 1 178 ? 0.689 3.108 11.048 1.00 96.25 178 TYR A C 1
ATOM 1417 O O . TYR A 1 178 ? 0.038 2.609 10.120 1.00 96.25 178 TYR A O 1
ATOM 1425 N N . ARG A 1 179 ? 0.132 3.527 12.190 1.00 96.25 179 ARG A N 1
ATOM 1426 C CA . ARG A 1 179 ? -1.317 3.647 12.344 1.00 96.25 179 ARG A CA 1
ATOM 1427 C C . ARG A 1 179 ? -1.829 4.731 11.414 1.00 96.25 179 ARG A C 1
ATOM 1429 O O . ARG A 1 179 ? -1.426 5.889 11.518 1.00 96.25 179 ARG A O 1
ATOM 1436 N N . ALA A 1 180 ? -2.684 4.342 10.484 1.00 96.31 180 ALA A N 1
ATOM 1437 C CA . ALA A 1 180 ? -3.262 5.257 9.524 1.00 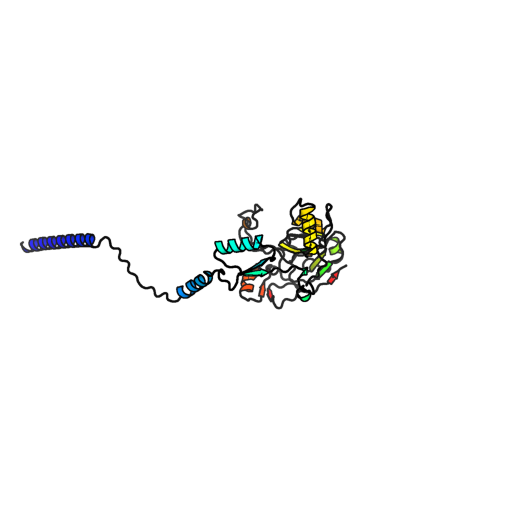96.31 180 ALA A CA 1
ATOM 1438 C C . ALA A 1 180 ? -4.478 5.939 10.151 1.00 96.31 180 ALA A C 1
ATOM 1440 O O . ALA A 1 180 ? -5.427 5.267 10.530 1.00 96.31 180 ALA A O 1
ATOM 1441 N N . ASP A 1 181 ? -4.466 7.266 10.197 1.00 96.06 181 ASP A N 1
ATOM 1442 C CA . ASP A 1 181 ? -5.659 8.078 10.470 1.00 96.06 181 ASP A CA 1
ATOM 1443 C C . ASP A 1 181 ? -6.227 8.652 9.164 1.00 96.06 181 ASP A C 1
ATOM 1445 O O . ASP A 1 181 ? -7.325 9.194 9.134 1.00 96.06 181 ASP A O 1
ATOM 1449 N N . MET A 1 182 ? -5.488 8.536 8.062 1.00 95.50 182 MET A N 1
ATOM 1450 C CA . MET A 1 182 ? -5.897 8.999 6.748 1.00 95.50 182 MET A CA 1
ATOM 1451 C C . MET A 1 182 ? -5.614 7.936 5.689 1.00 95.50 182 MET A C 1
ATOM 1453 O O . MET A 1 182 ? -4.564 7.290 5.723 1.00 95.50 182 MET A O 1
ATOM 1457 N N . GLY A 1 183 ? -6.538 7.789 4.739 1.00 95.44 183 GLY A N 1
ATOM 1458 C CA . GLY A 1 183 ? -6.397 6.947 3.555 1.00 95.44 183 GLY A CA 1
ATOM 1459 C C . GLY A 1 183 ? -7.185 7.513 2.372 1.00 95.44 183 GLY A C 1
ATOM 1460 O O . GLY A 1 183 ? -8.223 8.140 2.555 1.00 95.44 183 GLY A O 1
ATOM 1461 N N . CYS A 1 184 ? -6.695 7.319 1.150 1.00 95.12 184 CYS A N 1
ATOM 1462 C CA . CYS A 1 184 ? -7.399 7.693 -0.081 1.00 95.12 184 CYS A CA 1
ATOM 1463 C C . CYS A 1 184 ? -7.129 6.655 -1.170 1.00 95.12 184 CYS A C 1
ATOM 1465 O O . CYS A 1 184 ? -5.988 6.200 -1.301 1.00 95.12 184 CYS A O 1
ATOM 1467 N N . CYS A 1 185 ? -8.155 6.307 -1.955 1.00 93.81 185 CYS A N 1
ATOM 1468 C CA . CYS A 1 185 ? -8.189 5.184 -2.899 1.00 93.81 185 CYS A CA 1
ATOM 1469 C C . CYS A 1 185 ? -7.937 3.815 -2.247 1.00 93.81 185 CYS A C 1
ATOM 1471 O O . CYS A 1 185 ? -7.239 3.694 -1.248 1.00 93.81 185 CYS A O 1
ATOM 1473 N N . MET A 1 186 ? -8.448 2.741 -2.848 1.00 88.94 186 MET A N 1
ATOM 1474 C CA . MET A 1 186 ? -8.369 1.394 -2.264 1.00 88.94 186 MET A CA 1
ATOM 1475 C C . MET A 1 186 ? -7.887 0.356 -3.280 1.00 88.94 186 MET A C 1
ATOM 1477 O O . MET A 1 186 ? -8.598 -0.589 -3.611 1.00 88.94 186 MET A O 1
ATOM 1481 N N . PHE A 1 187 ? -6.665 0.522 -3.788 1.00 90.38 187 PHE A N 1
ATOM 1482 C CA . PHE A 1 187 ? -6.073 -0.426 -4.743 1.00 90.38 187 PHE A CA 1
ATOM 1483 C C . PHE A 1 187 ? -5.869 -1.808 -4.119 1.00 90.38 187 PHE A C 1
ATOM 1485 O O . PHE A 1 187 ? -6.039 -2.832 -4.781 1.00 90.38 187 PHE A O 1
ATOM 1492 N N . ARG A 1 188 ? -5.526 -1.843 -2.826 1.00 89.25 188 ARG A N 1
ATOM 1493 C CA . ARG A 1 188 ? -5.568 -3.055 -2.012 1.00 89.25 188 ARG A CA 1
ATOM 1494 C C . ARG A 1 188 ? -5.843 -2.699 -0.566 1.00 89.25 188 ARG A C 1
ATOM 1496 O O . ARG A 1 188 ? -5.165 -1.859 0.016 1.00 89.25 188 ARG A O 1
ATOM 1503 N N . TYR A 1 189 ? -6.750 -3.451 0.033 1.00 94.12 189 TYR A N 1
ATOM 1504 C CA . TYR A 1 189 ? -6.966 -3.445 1.464 1.00 94.12 189 TYR A CA 1
ATOM 1505 C C . TYR A 1 189 ? -7.210 -4.865 1.976 1.00 94.12 189 TYR A C 1
ATOM 1507 O O . TYR A 1 189 ? -7.465 -5.786 1.195 1.00 94.12 189 TYR A O 1
ATOM 1515 N N . ALA A 1 190 ? -7.104 -5.043 3.285 1.00 92.06 190 ALA A N 1
ATOM 1516 C CA . ALA A 1 190 ? -7.532 -6.250 3.979 1.00 92.06 190 ALA A CA 1
ATOM 1517 C C . ALA A 1 190 ? -8.324 -5.854 5.223 1.00 92.06 190 ALA A C 1
ATOM 1519 O O . ALA A 1 190 ? -8.056 -4.812 5.815 1.00 92.06 190 ALA A O 1
ATOM 1520 N N . VAL A 1 191 ? -9.290 -6.679 5.619 1.00 93.81 191 VAL A N 1
ATOM 1521 C CA . VAL A 1 191 ? -10.103 -6.467 6.822 1.00 93.81 191 VAL A CA 1
ATOM 1522 C C . VAL A 1 191 ? -10.145 -7.746 7.641 1.00 93.81 191 VAL A C 1
ATOM 1524 O O . VAL A 1 191 ? -10.266 -8.835 7.079 1.00 93.81 191 VAL A O 1
ATOM 1527 N N . THR A 1 192 ? -10.075 -7.627 8.964 1.00 88.75 192 THR A N 1
ATOM 1528 C CA . THR A 1 192 ? -10.418 -8.750 9.844 1.00 88.75 192 THR A CA 1
ATOM 1529 C C . THR A 1 192 ? -11.935 -8.910 9.904 1.00 88.75 192 THR A C 1
ATOM 1531 O O . THR A 1 192 ? -12.683 -7.968 9.645 1.00 88.75 192 THR A O 1
ATOM 1534 N N . THR A 1 193 ? -12.435 -10.081 10.309 1.00 84.94 193 THR A N 1
ATOM 1535 C CA . THR A 1 193 ? -13.882 -10.283 10.528 1.00 84.94 193 THR A CA 1
ATOM 1536 C C . THR A 1 193 ? -14.454 -9.271 11.529 1.00 84.94 193 THR A C 1
ATOM 1538 O O . THR A 1 193 ? -15.580 -8.798 11.370 1.00 84.94 193 THR A O 1
ATOM 1541 N N . LYS A 1 194 ? -13.668 -8.900 12.550 1.00 88.75 194 LYS A N 1
ATOM 1542 C CA . LYS A 1 194 ? -14.016 -7.854 13.520 1.00 88.75 194 LYS A CA 1
ATOM 1543 C C . LYS A 1 194 ? -14.079 -6.478 12.852 1.00 88.75 194 LYS A C 1
ATOM 1545 O O . LYS A 1 194 ? -15.098 -5.801 12.992 1.00 88.75 194 LYS A O 1
ATOM 1550 N N . GLY A 1 195 ? -13.050 -6.107 12.089 1.00 94.50 195 GLY A N 1
ATOM 1551 C CA . GLY A 1 195 ? -13.018 -4.859 11.328 1.00 94.50 195 GLY A CA 1
ATOM 1552 C C . GLY A 1 195 ? -14.174 -4.746 10.335 1.00 94.50 195 GLY A C 1
ATOM 1553 O O . GLY A 1 195 ? -14.862 -3.731 10.305 1.00 94.50 195 GLY A O 1
ATOM 1554 N N . ALA A 1 196 ? -14.485 -5.821 9.608 1.00 94.25 196 ALA A N 1
ATOM 1555 C CA . ALA A 1 196 ? -15.598 -5.870 8.663 1.00 94.25 196 ALA A CA 1
ATOM 1556 C C . ALA A 1 196 ? -16.953 -5.592 9.333 1.00 94.25 196 ALA A C 1
ATOM 1558 O O . ALA A 1 196 ? -17.748 -4.824 8.796 1.00 94.25 196 ALA A O 1
ATOM 1559 N N . ARG A 1 197 ? -17.211 -6.149 10.527 1.00 91.50 197 ARG A N 1
ATOM 1560 C CA . ARG A 1 197 ? -18.441 -5.849 11.285 1.00 91.50 197 ARG A CA 1
ATOM 1561 C C . ARG A 1 197 ? -18.526 -4.372 11.658 1.00 91.50 197 ARG A C 1
ATOM 1563 O O . ARG A 1 197 ? -19.577 -3.779 11.441 1.00 91.50 197 ARG A O 1
ATOM 1570 N N . LYS A 1 198 ? -17.429 -3.784 12.154 1.00 95.00 198 LYS A N 1
ATOM 1571 C CA . LYS A 1 198 ? -17.359 -2.350 12.490 1.00 95.00 198 LYS A CA 1
ATOM 1572 C C . LYS A 1 198 ? -17.615 -1.471 11.264 1.00 95.00 198 LYS A C 1
ATOM 1574 O O . LYS A 1 198 ? -18.402 -0.531 11.334 1.00 95.00 198 LYS A O 1
ATOM 1579 N N . ILE A 1 199 ? -16.986 -1.803 10.136 1.00 95.94 199 ILE A N 1
ATOM 1580 C CA . ILE A 1 199 ? -17.133 -1.079 8.869 1.00 95.94 199 ILE A CA 1
ATOM 1581 C C . ILE A 1 199 ? -18.578 -1.167 8.372 1.00 95.94 199 ILE A C 1
ATOM 1583 O O . ILE A 1 199 ? -19.193 -0.139 8.111 1.00 95.94 199 ILE A O 1
ATOM 1587 N N . VAL A 1 200 ? -19.157 -2.368 8.281 1.00 93.44 200 VAL A N 1
ATOM 1588 C CA . VAL A 1 200 ? -20.535 -2.541 7.793 1.00 93.44 200 VAL A CA 1
ATOM 1589 C C . VAL A 1 200 ? -21.534 -1.842 8.711 1.00 93.44 200 VAL A C 1
ATOM 1591 O O . VAL A 1 200 ? -22.419 -1.157 8.202 1.00 93.44 200 VAL A O 1
ATOM 1594 N N . SER A 1 201 ? -21.376 -1.929 10.039 1.00 92.62 201 SER A N 1
ATOM 1595 C CA . SER A 1 201 ? -22.243 -1.190 10.964 1.00 92.62 201 SER A CA 1
ATOM 1596 C C . SER A 1 201 ? -22.115 0.322 10.780 1.00 92.62 201 SER A C 1
ATOM 1598 O O . SER A 1 201 ? -23.122 1.015 10.694 1.00 92.62 201 SER A O 1
ATOM 1600 N N . ALA A 1 202 ? -20.893 0.842 10.655 1.00 93.94 202 ALA A N 1
ATOM 1601 C CA . ALA A 1 202 ? -20.675 2.280 10.553 1.00 93.94 202 ALA A CA 1
ATOM 1602 C C . ALA A 1 202 ? -21.093 2.869 9.196 1.00 93.94 202 ALA A C 1
ATOM 1604 O O . ALA A 1 202 ? -21.557 4.004 9.127 1.00 93.94 202 ALA A O 1
ATOM 1605 N N . LEU A 1 203 ? -20.922 2.123 8.103 1.00 92.44 203 LEU A N 1
ATOM 1606 C CA . LEU A 1 203 ? -21.252 2.618 6.766 1.00 92.44 203 LEU A CA 1
ATOM 1607 C C . LEU A 1 203 ? -22.707 2.333 6.372 1.00 92.44 203 LEU A C 1
ATOM 1609 O O . LEU A 1 203 ? -23.295 3.125 5.645 1.00 92.44 203 LEU A O 1
ATOM 1613 N N . SER A 1 204 ? -23.296 1.227 6.840 1.00 90.75 204 SER A N 1
ATOM 1614 C CA . SER A 1 204 ? -24.646 0.812 6.416 1.00 90.75 204 SER A CA 1
ATOM 1615 C C . SER A 1 204 ? -25.744 1.191 7.407 1.00 90.75 204 SER A C 1
ATOM 1617 O O . SER A 1 204 ? -26.869 1.429 6.983 1.00 90.75 204 SER A O 1
ATOM 1619 N N . VAL A 1 205 ? -25.446 1.197 8.712 1.00 90.06 205 VAL A N 1
ATOM 1620 C CA . VAL A 1 205 ? -26.447 1.473 9.761 1.00 90.06 205 VAL A CA 1
ATOM 1621 C C . VAL A 1 205 ? -26.358 2.913 10.244 1.00 90.06 205 VAL A C 1
ATOM 1623 O O . VAL A 1 205 ? -27.390 3.553 10.403 1.00 90.06 205 VAL A O 1
ATOM 1626 N N . ASP A 1 206 ? -25.142 3.409 10.477 1.00 89.44 206 ASP A N 1
ATOM 1627 C CA . ASP A 1 206 ? -24.924 4.796 10.888 1.00 89.44 206 ASP A CA 1
ATOM 1628 C C . ASP A 1 206 ? -25.074 5.745 9.685 1.00 89.44 206 ASP A C 1
ATOM 1630 O O . ASP A 1 206 ? -26.138 6.336 9.513 1.00 89.44 206 ASP A O 1
ATOM 1634 N N . HIS A 1 207 ? -24.074 5.854 8.801 1.00 92.38 207 HIS A N 1
ATOM 1635 C CA . HIS A 1 207 ? -24.225 6.610 7.548 1.00 92.38 207 HIS A CA 1
ATOM 1636 C C . HIS A 1 207 ? -23.073 6.388 6.555 1.00 92.38 207 HIS A C 1
ATOM 1638 O O . HIS A 1 207 ? -21.909 6.226 6.934 1.00 92.38 207 HIS A O 1
ATOM 1644 N N . LEU A 1 208 ? -23.376 6.532 5.261 1.00 94.62 208 LEU A N 1
ATOM 1645 C CA . LEU A 1 208 ? -22.405 6.684 4.172 1.00 94.62 208 LEU A CA 1
ATOM 1646 C C . LEU A 1 208 ? -22.767 7.928 3.351 1.00 94.62 208 LEU A C 1
ATOM 1648 O O . LEU A 1 208 ? -23.673 7.905 2.527 1.00 94.62 208 LEU A O 1
ATOM 1652 N N . ASN A 1 209 ? -22.066 9.032 3.600 1.00 92.94 209 ASN A N 1
ATOM 1653 C CA . ASN A 1 209 ? -22.348 10.351 3.016 1.00 92.94 209 ASN A CA 1
ATOM 1654 C C . ASN A 1 209 ? -21.235 10.856 2.080 1.00 92.94 209 ASN A C 1
ATOM 1656 O O . ASN A 1 209 ? -21.218 12.026 1.705 1.00 92.94 209 ASN A O 1
ATOM 1660 N N . LYS A 1 210 ? -20.271 9.995 1.751 1.00 94.06 210 LYS A N 1
ATOM 1661 C CA . LYS A 1 210 ? -19.107 10.292 0.911 1.00 94.06 210 LYS A CA 1
ATOM 1662 C C . LYS A 1 210 ? -18.590 9.002 0.264 1.00 94.06 210 LYS A C 1
ATOM 1664 O O . LYS A 1 210 ? -19.040 7.925 0.660 1.00 94.06 210 LYS A O 1
ATOM 1669 N N . PRO A 1 211 ? -17.660 9.086 -0.703 1.00 94.38 211 PRO A N 1
ATOM 1670 C CA . PRO A 1 211 ? -17.004 7.908 -1.260 1.00 94.38 211 PRO A CA 1
ATOM 1671 C C . PRO A 1 211 ? -16.432 6.986 -0.176 1.00 94.38 211 PRO A C 1
ATOM 1673 O O . PRO A 1 211 ? -16.019 7.443 0.892 1.00 94.38 211 PRO A O 1
ATOM 1676 N N . VAL A 1 212 ? -16.448 5.678 -0.443 1.00 94.75 212 VAL A N 1
ATOM 1677 C CA . VAL A 1 212 ? -16.153 4.639 0.557 1.00 94.75 212 VAL A CA 1
ATOM 1678 C C . VAL A 1 212 ? -14.758 4.769 1.166 1.00 94.75 212 VAL A C 1
ATOM 1680 O O . VAL A 1 212 ? -14.594 4.555 2.363 1.00 94.75 212 VAL A O 1
ATOM 1683 N N . ASP A 1 213 ? -13.769 5.171 0.376 1.00 95.19 213 ASP A N 1
ATOM 1684 C CA . ASP A 1 213 ? -12.404 5.407 0.830 1.00 95.19 213 ASP A CA 1
ATOM 1685 C C . ASP A 1 213 ? -12.347 6.585 1.811 1.00 95.19 213 ASP A C 1
ATOM 1687 O O . ASP A 1 213 ? -11.822 6.449 2.911 1.00 95.19 213 ASP A O 1
ATOM 1691 N N . ASN A 1 214 ? -12.995 7.704 1.488 1.00 96.00 214 ASN A N 1
ATOM 1692 C CA . ASN A 1 214 ? -13.083 8.845 2.396 1.00 96.00 214 ASN A CA 1
ATOM 1693 C C . ASN A 1 214 ? -13.847 8.495 3.684 1.00 96.00 214 ASN A C 1
ATOM 1695 O O . ASN A 1 214 ? -13.462 8.931 4.766 1.00 96.00 214 ASN A O 1
ATOM 1699 N N . ALA A 1 215 ? -14.910 7.691 3.600 1.00 96.25 215 ALA A N 1
ATOM 1700 C CA . ALA A 1 215 ? -15.657 7.249 4.779 1.00 96.25 215 ALA A CA 1
ATOM 1701 C C . ALA A 1 215 ? -14.827 6.306 5.671 1.00 96.25 215 ALA A C 1
ATOM 1703 O O . ALA A 1 215 ? -14.872 6.406 6.897 1.00 96.25 215 ALA A O 1
ATOM 1704 N N . LEU A 1 216 ? -14.028 5.422 5.068 1.00 96.88 216 LEU A N 1
ATOM 1705 C CA . LEU A 1 216 ? -13.076 4.581 5.793 1.00 96.88 216 LEU A CA 1
ATOM 1706 C C . LEU A 1 216 ? -11.939 5.399 6.400 1.00 96.88 216 LEU A C 1
ATOM 1708 O O . LEU A 1 216 ? -11.555 5.128 7.531 1.00 96.88 216 LEU A O 1
ATOM 1712 N N . SER A 1 217 ? -11.451 6.428 5.707 1.00 96.75 217 SER A N 1
ATOM 1713 C CA . SER A 1 217 ? -10.474 7.366 6.263 1.00 96.75 217 SER A CA 1
ATOM 1714 C C . SER A 1 217 ? -10.997 8.018 7.543 1.00 96.75 217 SER A C 1
ATOM 1716 O O . SER A 1 217 ? -10.263 8.133 8.516 1.00 96.75 217 SER A O 1
ATOM 1718 N N . GLU A 1 218 ? -12.271 8.408 7.584 1.00 96.56 218 GLU A N 1
ATOM 1719 C CA . GLU A 1 218 ? -12.879 8.953 8.803 1.00 96.56 218 GLU A CA 1
ATOM 1720 C C . GLU A 1 218 ? -13.022 7.920 9.916 1.00 96.56 218 GLU A C 1
ATOM 1722 O O . GLU A 1 218 ? -12.826 8.263 11.081 1.00 96.56 218 GLU A O 1
ATOM 1727 N N . LEU A 1 219 ? -13.336 6.665 9.578 1.00 96.75 219 LEU A N 1
ATOM 1728 C CA . LEU A 1 219 ? -13.345 5.568 10.549 1.00 96.75 219 LEU A CA 1
ATOM 1729 C C . LEU A 1 219 ? -11.954 5.321 11.129 1.00 96.75 219 LEU A C 1
ATOM 1731 O O . LEU A 1 219 ? -11.823 5.125 12.332 1.00 96.75 219 LEU A O 1
ATOM 1735 N N . CYS A 1 220 ? -10.915 5.371 10.300 1.00 97.19 220 CYS A N 1
ATOM 1736 C CA . CYS A 1 220 ? -9.532 5.262 10.745 1.00 97.19 220 CYS A CA 1
ATOM 1737 C C . CYS A 1 220 ? -9.125 6.438 11.646 1.00 97.19 220 CYS A C 1
ATOM 1739 O O . CYS A 1 220 ? -8.486 6.240 12.674 1.00 97.19 220 CYS A O 1
ATOM 1741 N N . ALA A 1 221 ? -9.552 7.661 11.317 1.00 96.75 221 ALA A N 1
ATOM 1742 C CA . ALA A 1 221 ? -9.306 8.841 12.145 1.00 96.75 221 ALA A CA 1
ATOM 1743 C C . ALA A 1 221 ? -10.123 8.864 13.450 1.00 96.75 221 ALA A C 1
ATOM 1745 O O . ALA A 1 221 ? -9.728 9.528 14.407 1.00 96.75 221 ALA A O 1
ATOM 1746 N N . GLY A 1 222 ? -11.289 8.208 13.484 1.00 95.88 222 GLY A N 1
ATOM 1747 C CA . GLY A 1 222 ? -12.323 8.496 14.483 1.00 95.88 222 GLY A CA 1
ATOM 1748 C C . GLY A 1 222 ? -12.897 9.911 14.341 1.00 95.88 222 GLY A C 1
ATOM 1749 O O . GLY A 1 222 ? -13.165 10.579 15.338 1.00 95.88 222 GLY A O 1
ATOM 1750 N N . ALA A 1 223 ? -13.003 10.408 13.108 1.00 94.50 223 ALA A N 1
ATOM 1751 C CA . ALA A 1 223 ? -13.433 11.771 12.810 1.00 94.50 223 ALA A CA 1
ATOM 1752 C C . ALA A 1 223 ? -14.937 11.849 12.506 1.00 94.50 223 ALA A C 1
ATOM 1754 O O . ALA A 1 223 ? -15.587 10.849 12.210 1.00 94.50 223 ALA A O 1
ATOM 1755 N N . ASN A 1 224 ? -15.487 13.068 12.547 1.00 92.31 224 ASN A N 1
ATOM 1756 C CA . ASN A 1 224 ? -16.856 13.373 12.111 1.00 92.31 224 ASN A CA 1
ATOM 1757 C C . ASN A 1 224 ? -17.934 12.493 12.769 1.00 92.31 224 ASN A C 1
ATOM 1759 O O . ASN A 1 224 ? -18.884 12.060 12.127 1.00 92.31 224 ASN A O 1
ATOM 1763 N N . GLY A 1 225 ? -17.772 12.231 14.071 1.00 90.88 225 GLY A N 1
ATOM 1764 C CA . GLY A 1 225 ? -18.716 11.444 14.869 1.00 90.88 225 GLY A CA 1
ATOM 1765 C C . GLY A 1 225 ? -18.580 9.928 14.715 1.00 90.88 225 GLY A C 1
ATOM 1766 O O . GLY A 1 225 ? -19.321 9.194 15.364 1.00 90.88 225 GLY A O 1
ATOM 1767 N N . ARG A 1 226 ? -17.630 9.438 13.907 1.00 91.94 226 ARG A N 1
ATOM 1768 C CA . ARG A 1 226 ? -17.394 8.003 13.725 1.00 91.94 226 ARG A CA 1
ATOM 1769 C C . ARG A 1 226 ? -16.515 7.427 14.830 1.00 91.94 226 ARG A C 1
ATOM 1771 O O . ARG A 1 226 ? -15.565 8.055 15.290 1.00 91.94 226 ARG A O 1
ATOM 1778 N N . HIS A 1 227 ? -16.801 6.188 15.225 1.00 92.44 227 HIS A N 1
ATOM 1779 C CA . HIS A 1 227 ? -15.943 5.450 16.149 1.00 92.44 227 HIS A CA 1
ATOM 1780 C C . HIS A 1 227 ? -14.634 5.042 15.464 1.00 92.44 227 HIS A C 1
ATOM 1782 O O . HIS A 1 227 ? -14.663 4.466 14.375 1.00 92.44 227 HIS A O 1
ATOM 1788 N N . LYS A 1 228 ? -13.502 5.313 16.124 1.00 96.31 228 LYS A N 1
ATOM 1789 C CA . LYS A 1 228 ? -12.176 4.971 15.609 1.00 96.31 228 LYS A CA 1
ATOM 179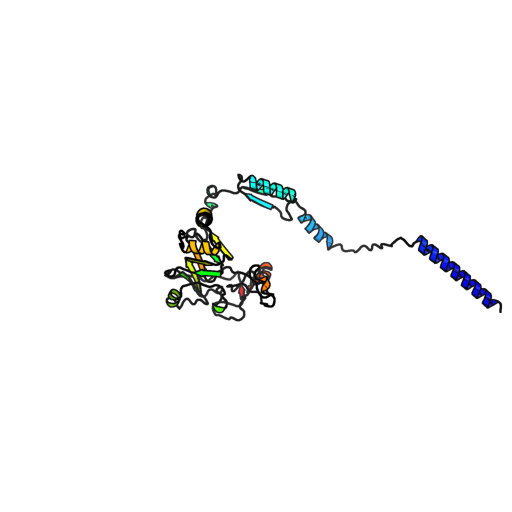0 C C . LYS A 1 228 ? -12.003 3.455 15.478 1.00 96.31 228 LYS A C 1
ATOM 1792 O O . LYS A 1 228 ? -12.335 2.710 16.401 1.00 96.31 228 LYS A O 1
ATOM 1797 N N . ILE A 1 229 ? -11.460 3.005 14.351 1.00 96.75 229 ILE A N 1
ATOM 1798 C CA . ILE A 1 229 ? -11.041 1.614 14.132 1.00 96.75 229 ILE A CA 1
ATOM 1799 C C . ILE A 1 229 ? -9.519 1.534 13.954 1.00 96.75 229 ILE A C 1
ATOM 1801 O O . ILE A 1 229 ? -8.874 2.525 13.617 1.00 96.75 229 ILE A O 1
ATOM 1805 N N . GLU A 1 230 ? -8.938 0.355 14.171 1.00 96.56 230 GLU A N 1
ATOM 1806 C CA . GLU A 1 230 ? -7.488 0.153 14.084 1.00 96.56 230 GLU A CA 1
ATOM 1807 C C . GLU A 1 230 ? -7.046 -0.027 12.628 1.00 96.56 230 GLU A C 1
ATOM 1809 O O . GLU A 1 230 ? -7.124 -1.122 12.061 1.00 96.56 230 GLU A O 1
ATOM 1814 N N . CYS A 1 231 ? -6.574 1.058 12.020 1.00 97.19 231 CYS A N 1
ATOM 1815 C CA . CYS A 1 231 ? -6.080 1.066 10.649 1.00 97.19 231 CYS A CA 1
ATOM 1816 C C . CYS A 1 231 ? -4.554 1.147 10.589 1.00 97.19 231 CYS A C 1
ATOM 1818 O O . CYS A 1 231 ? -3.937 1.921 11.317 1.00 97.19 231 CYS A O 1
ATOM 1820 N N . TRP A 1 232 ? -3.947 0.406 9.664 1.00 96.38 232 TRP A N 1
ATOM 1821 C CA . TRP A 1 232 ? -2.501 0.426 9.424 1.00 96.38 232 TRP A CA 1
ATOM 1822 C C . TRP A 1 232 ? -2.196 0.563 7.939 1.00 96.38 232 TRP A C 1
ATOM 1824 O O . TRP A 1 232 ? -2.872 -0.046 7.108 1.00 96.38 232 TRP A O 1
ATOM 1834 N N . ALA A 1 233 ? -1.165 1.332 7.599 1.00 96.31 233 ALA A N 1
ATOM 1835 C CA . ALA A 1 233 ? -0.753 1.532 6.213 1.00 96.31 233 ALA A CA 1
ATOM 1836 C C . ALA A 1 233 ? 0.775 1.480 6.065 1.00 96.31 233 ALA A C 1
ATOM 1838 O O . ALA A 1 233 ? 1.484 2.085 6.876 1.00 96.31 233 ALA A O 1
ATOM 1839 N N . PRO A 1 234 ? 1.297 0.793 5.032 1.00 95.31 234 PRO A N 1
ATOM 1840 C CA . PRO A 1 234 ? 2.655 1.004 4.569 1.00 95.31 234 PRO A CA 1
ATOM 1841 C C . PRO A 1 234 ? 2.742 2.287 3.730 1.00 95.31 234 PRO A C 1
ATOM 1843 O O . PRO A 1 234 ? 1.844 2.602 2.953 1.00 95.31 234 PRO A O 1
ATOM 1846 N N . PHE A 1 235 ? 3.865 2.991 3.818 1.00 95.19 235 PHE A N 1
ATOM 1847 C CA . PHE A 1 235 ? 4.188 4.112 2.949 1.00 95.19 235 PHE A CA 1
ATOM 1848 C C . PHE A 1 235 ? 5.665 4.079 2.525 1.00 95.19 235 PHE A C 1
ATOM 1850 O O . PHE A 1 235 ? 6.537 4.035 3.392 1.00 95.19 235 PHE A O 1
ATOM 1857 N N . PRO A 1 236 ? 5.979 4.151 1.220 1.00 94.12 236 PRO A N 1
ATOM 1858 C CA . PRO A 1 236 ? 5.044 4.105 0.092 1.00 94.12 236 PRO A CA 1
ATOM 1859 C C . PRO A 1 236 ? 4.246 2.791 0.028 1.00 94.12 236 PRO A C 1
ATOM 1861 O O . PRO A 1 236 ? 4.525 1.841 0.762 1.00 94.12 236 PRO A O 1
ATOM 1864 N N . ASN A 1 237 ? 3.250 2.735 -0.855 1.00 91.69 237 ASN A N 1
ATOM 1865 C CA . ASN A 1 237 ? 2.375 1.569 -0.990 1.00 91.69 237 ASN A CA 1
ATOM 1866 C C . ASN A 1 237 ? 3.120 0.305 -1.439 1.00 91.69 237 ASN A C 1
ATOM 1868 O O . ASN A 1 237 ? 4.184 0.375 -2.056 1.00 91.69 237 ASN A O 1
ATOM 1872 N N . LEU A 1 238 ? 2.535 -0.859 -1.141 1.00 90.06 238 LEU A N 1
ATOM 1873 C CA . LEU A 1 238 ? 2.995 -2.158 -1.651 1.00 90.06 238 LEU A CA 1
ATOM 1874 C C . LEU A 1 238 ? 2.267 -2.564 -2.934 1.00 90.06 238 LEU A C 1
ATOM 1876 O O . LEU A 1 238 ? 2.792 -3.345 -3.722 1.00 90.06 238 LEU A O 1
ATOM 1880 N N . ILE A 1 239 ? 1.055 -2.044 -3.142 1.00 88.88 239 ILE A N 1
ATOM 1881 C CA . ILE A 1 239 ? 0.254 -2.273 -4.345 1.00 88.88 239 ILE A CA 1
ATOM 1882 C C . ILE A 1 239 ? -0.175 -0.926 -4.920 1.00 88.88 239 ILE A C 1
ATOM 1884 O O . ILE A 1 239 ? -0.670 -0.055 -4.206 1.00 88.88 239 ILE A O 1
ATOM 1888 N N . GLY A 1 240 ? 0.018 -0.772 -6.227 1.00 87.75 240 GLY A N 1
ATOM 1889 C CA . GLY A 1 240 ? -0.333 0.423 -6.986 1.00 87.75 240 GLY A CA 1
ATOM 1890 C C . GLY A 1 240 ? -1.161 0.101 -8.226 1.00 87.75 240 GLY A C 1
ATOM 1891 O O . GLY A 1 240 ? -1.479 -1.056 -8.509 1.00 87.75 240 GLY A O 1
ATOM 1892 N N . THR A 1 241 ? -1.495 1.141 -8.983 1.00 88.12 241 THR A N 1
ATOM 1893 C CA . THR A 1 241 ? -2.189 1.031 -10.271 1.00 88.12 241 THR A CA 1
ATOM 1894 C C . THR A 1 241 ? -1.204 0.912 -11.426 1.00 88.12 241 THR A C 1
ATOM 1896 O O . THR A 1 241 ? -0.052 1.338 -11.336 1.00 88.12 241 THR A O 1
ATOM 1899 N N . TYR A 1 242 ? -1.663 0.328 -12.532 1.00 89.12 242 TYR A N 1
ATOM 1900 C CA . TYR A 1 242 ? -0.907 0.211 -13.775 1.00 89.12 242 TYR A CA 1
ATOM 1901 C C . TYR A 1 242 ? -1.620 0.965 -14.891 1.00 89.12 242 TYR A C 1
ATOM 1903 O O . TYR A 1 242 ? -2.820 0.786 -15.088 1.00 89.12 242 TYR A O 1
ATOM 1911 N N . ARG A 1 243 ? -0.855 1.743 -15.652 1.00 89.25 243 ARG A N 1
ATOM 1912 C CA . ARG A 1 243 ? -1.281 2.399 -16.884 1.00 89.25 243 ARG A CA 1
ATOM 1913 C C . ARG A 1 243 ? -0.512 1.804 -18.052 1.00 89.25 243 ARG A C 1
ATOM 1915 O O . ARG A 1 243 ? 0.710 1.660 -18.000 1.00 89.25 243 ARG A O 1
ATOM 1922 N N . LYS A 1 244 ? -1.239 1.412 -19.097 1.00 87.75 244 LYS A N 1
ATOM 1923 C CA . LYS A 1 244 ? -0.648 0.858 -20.320 1.00 87.75 244 LYS A CA 1
ATOM 1924 C C . LYS A 1 244 ? -0.053 1.996 -21.148 1.00 87.75 244 LYS A C 1
ATOM 1926 O O . LYS A 1 244 ? -0.636 3.067 -21.198 1.00 87.75 244 LYS A O 1
ATOM 1931 N N . ALA A 1 245 ? 1.039 1.734 -21.862 1.00 92.31 245 ALA A N 1
ATOM 1932 C CA . ALA A 1 245 ? 1.555 2.672 -22.853 1.00 92.31 245 ALA A CA 1
ATOM 1933 C C . ALA A 1 245 ? 0.479 3.034 -23.894 1.00 92.31 245 ALA A C 1
ATOM 1935 O O . ALA A 1 245 ? -0.218 2.150 -24.416 1.00 92.31 245 ALA A O 1
ATOM 1936 N N . GLY A 1 246 ? 0.372 4.320 -24.220 1.00 93.62 246 GLY A N 1
ATOM 1937 C CA . GLY A 1 246 ? -0.578 4.825 -25.203 1.00 93.62 246 GLY A CA 1
ATOM 1938 C C . GLY A 1 246 ? -1.184 6.167 -24.813 1.00 93.62 246 GLY A C 1
ATOM 1939 O O . GLY A 1 246 ? -0.588 6.934 -24.066 1.00 93.62 246 GLY A O 1
ATOM 1940 N N . SER A 1 247 ? -2.361 6.438 -25.376 1.00 93.38 247 SER A N 1
ATOM 1941 C CA . SER A 1 247 ? -3.118 7.663 -25.124 1.00 93.38 247 SER A CA 1
ATOM 1942 C C . SER A 1 247 ? -3.632 7.718 -23.682 1.00 93.38 247 SER A C 1
ATOM 1944 O O . SER A 1 247 ? -4.312 6.783 -23.247 1.00 93.38 247 SER A O 1
ATOM 1946 N N . ALA A 1 248 ? -3.402 8.843 -23.002 1.00 90.81 248 ALA A N 1
ATOM 1947 C CA . ALA A 1 248 ? -3.845 9.113 -21.633 1.00 90.81 248 ALA A CA 1
ATOM 1948 C C . ALA A 1 248 ? -5.378 9.085 -21.480 1.00 90.81 248 ALA A C 1
ATOM 1950 O O . ALA A 1 248 ? -5.898 8.837 -20.391 1.00 90.81 248 ALA A O 1
ATOM 1951 N N . SER A 1 249 ? -6.127 9.266 -22.577 1.00 88.50 249 SER A N 1
ATOM 1952 C CA . SER A 1 249 ? -7.592 9.087 -22.609 1.00 88.50 249 SER A CA 1
ATOM 1953 C C . SER A 1 249 ? -8.056 7.689 -22.185 1.00 88.50 249 SER A C 1
ATOM 1955 O O . SER A 1 249 ? -9.227 7.493 -21.883 1.00 88.50 249 SER A O 1
ATOM 1957 N N . ARG A 1 250 ? -7.151 6.703 -22.163 1.00 86.19 250 ARG A N 1
ATOM 1958 C CA . ARG A 1 250 ? -7.442 5.320 -21.764 1.00 86.19 250 ARG A CA 1
ATOM 1959 C C . ARG A 1 250 ? -7.120 5.023 -20.301 1.00 86.19 250 ARG A C 1
ATOM 1961 O O . ARG A 1 250 ? -7.341 3.893 -19.870 1.00 86.19 250 ARG A O 1
ATOM 1968 N N . ASP A 1 251 ? -6.573 5.988 -19.567 1.00 84.56 251 ASP A N 1
ATOM 1969 C CA . ASP A 1 251 ? -6.135 5.790 -18.182 1.00 84.56 251 ASP A CA 1
ATOM 1970 C C . ASP A 1 251 ? -7.283 5.767 -17.175 1.00 84.56 251 ASP A C 1
ATOM 1972 O O . ASP A 1 251 ? -7.127 5.217 -16.084 1.00 84.56 251 ASP A O 1
ATOM 1976 N N . SER A 1 252 ? -8.405 6.398 -17.513 1.00 82.12 252 SER A N 1
ATOM 1977 C CA . SER A 1 252 ? -9.566 6.545 -16.645 1.00 82.12 252 SER A CA 1
ATOM 1978 C C . SER A 1 252 ? -10.820 6.719 -17.494 1.00 82.12 252 SER A C 1
ATOM 1980 O O . SER A 1 252 ? -10.795 7.421 -18.501 1.00 82.12 252 SER A O 1
ATOM 1982 N N . ASP A 1 253 ? -11.908 6.075 -17.088 1.00 79.62 253 ASP A N 1
ATOM 1983 C CA . ASP A 1 253 ? -13.241 6.202 -17.682 1.00 79.62 253 ASP A CA 1
ATOM 1984 C C . ASP A 1 253 ? -14.070 7.341 -17.065 1.00 79.62 253 ASP A C 1
ATOM 1986 O O . ASP A 1 253 ? -15.157 7.644 -17.554 1.00 79.62 253 ASP A O 1
ATOM 1990 N N . ILE A 1 254 ? -13.550 7.990 -16.018 1.00 80.62 254 ILE A N 1
ATOM 1991 C CA . ILE A 1 254 ? -14.196 9.118 -15.333 1.00 80.62 254 ILE A CA 1
ATOM 1992 C C . ILE A 1 254 ? -13.441 10.445 -15.489 1.00 80.62 254 ILE A C 1
ATOM 1994 O O . ILE A 1 254 ? -14.027 11.500 -15.262 1.00 80.62 254 ILE A O 1
ATOM 1998 N N . GLU A 1 255 ? -12.167 10.415 -15.892 1.00 82.44 255 GLU A N 1
ATOM 1999 C CA . GLU A 1 255 ? -11.368 11.625 -16.132 1.00 82.44 255 GLU A CA 1
ATOM 2000 C C . GLU A 1 255 ? -11.381 11.998 -17.616 1.00 82.44 255 GLU A C 1
ATOM 2002 O O . GLU A 1 255 ? -11.190 11.153 -18.493 1.00 82.44 255 GLU A O 1
ATOM 2007 N N . SER A 1 256 ? -11.535 13.286 -17.920 1.00 83.75 256 SER A N 1
ATOM 2008 C CA . SER A 1 256 ? -11.477 13.802 -19.291 1.00 83.75 256 SER A CA 1
ATOM 2009 C C . SER A 1 256 ? -10.031 14.057 -19.735 1.00 83.75 256 SER A C 1
ATOM 2011 O O . SER A 1 256 ? -9.634 15.201 -19.969 1.00 83.75 256 SER A O 1
ATOM 2013 N N . ASN A 1 257 ? -9.228 12.996 -19.823 1.00 84.06 257 ASN A N 1
ATOM 2014 C CA . ASN A 1 257 ? -7.828 13.095 -20.240 1.00 84.06 257 ASN A CA 1
ATOM 2015 C C . ASN A 1 257 ? -7.697 13.387 -21.742 1.00 84.06 257 ASN A C 1
ATOM 2017 O O . ASN A 1 257 ? -8.479 12.908 -22.569 1.00 84.06 257 ASN A O 1
ATOM 2021 N N . ASN A 1 258 ? -6.664 14.145 -22.113 1.00 86.31 258 ASN A N 1
ATOM 2022 C CA . ASN A 1 258 ? -6.417 14.506 -23.503 1.00 86.31 258 ASN A CA 1
ATOM 2023 C C . ASN A 1 258 ? -6.010 13.272 -24.325 1.00 86.31 258 ASN A C 1
ATOM 2025 O O . ASN A 1 258 ? -4.987 12.642 -24.067 1.00 86.31 258 ASN A O 1
ATOM 2029 N N . ALA A 1 259 ? -6.774 12.956 -25.373 1.00 86.06 259 ALA A N 1
ATOM 2030 C CA . ALA A 1 259 ? -6.463 11.836 -26.257 1.00 86.06 259 ALA A CA 1
ATOM 2031 C C . ALA A 1 259 ? -5.133 12.003 -27.019 1.00 86.06 259 ALA A C 1
ATOM 2033 O O . ALA A 1 259 ? -4.529 11.004 -27.414 1.00 86.06 259 ALA A O 1
ATOM 2034 N N . ALA A 1 260 ? -4.671 13.242 -27.209 1.00 90.44 260 ALA A N 1
ATOM 2035 C CA . ALA A 1 260 ? -3.391 13.547 -27.841 1.00 90.44 260 ALA A CA 1
ATOM 2036 C C . ALA A 1 260 ? -2.189 13.409 -26.891 1.00 90.44 260 ALA A C 1
ATOM 2038 O O . ALA A 1 260 ? -1.053 13.405 -27.358 1.00 90.44 260 ALA A O 1
ATOM 2039 N N . GLU A 1 261 ? -2.414 13.298 -25.581 1.00 92.50 261 GLU A N 1
ATOM 2040 C CA . GLU A 1 261 ? -1.345 13.034 -24.622 1.00 92.50 261 GLU A CA 1
ATOM 2041 C C . GLU A 1 261 ? -1.009 11.542 -24.637 1.00 92.50 261 GLU A C 1
ATOM 2043 O O . GLU A 1 261 ? -1.891 10.694 -24.496 1.00 92.50 261 GLU A O 1
ATOM 2048 N N . PHE A 1 262 ? 0.267 11.219 -24.836 1.00 94.00 262 PHE A N 1
ATOM 2049 C CA . PHE A 1 262 ? 0.771 9.850 -24.865 1.00 94.00 262 PHE A CA 1
ATOM 2050 C C . PHE A 1 262 ? 1.852 9.672 -23.810 1.00 94.00 262 PHE A C 1
ATOM 2052 O O . PHE A 1 262 ? 2.719 10.530 -23.650 1.00 94.00 262 PHE A O 1
ATOM 2059 N N . HIS A 1 263 ? 1.832 8.527 -23.140 1.00 92.06 263 HIS A N 1
ATOM 2060 C CA . HIS A 1 263 ? 2.841 8.164 -22.153 1.00 92.06 263 HIS A CA 1
ATOM 2061 C C . HIS A 1 263 ? 3.268 6.700 -22.305 1.00 92.06 263 HIS A C 1
ATOM 2063 O O . HIS A 1 263 ? 2.578 5.870 -22.910 1.00 92.06 263 HIS A O 1
ATOM 2069 N N . GLU A 1 264 ? 4.436 6.381 -21.748 1.00 91.75 264 GLU A N 1
ATOM 2070 C CA . GLU A 1 264 ? 4.895 5.001 -21.609 1.00 91.75 264 GLU A CA 1
ATOM 2071 C C . GLU A 1 264 ? 4.076 4.241 -20.559 1.00 91.75 264 GLU A C 1
ATOM 2073 O O . GLU A 1 264 ? 3.321 4.816 -19.774 1.00 91.75 264 GLU A O 1
ATOM 2078 N N . GLU A 1 265 ? 4.215 2.917 -20.530 1.00 91.06 265 GLU A N 1
ATOM 2079 C CA . GLU A 1 265 ? 3.600 2.136 -19.463 1.00 91.06 265 GLU A CA 1
ATOM 2080 C C . GLU A 1 265 ? 4.233 2.448 -18.104 1.00 91.06 265 GLU A C 1
ATOM 2082 O O . GLU A 1 265 ? 5.454 2.535 -17.962 1.00 91.06 265 GLU A O 1
ATOM 2087 N N . LEU A 1 266 ? 3.389 2.555 -17.083 1.00 90.69 266 LEU A N 1
ATOM 2088 C CA . LEU A 1 266 ? 3.802 2.972 -15.754 1.00 90.69 266 LEU A CA 1
ATOM 2089 C C . LEU A 1 266 ? 3.013 2.220 -14.689 1.00 90.69 266 LEU A C 1
ATOM 2091 O O . LEU A 1 266 ? 1.789 2.120 -14.755 1.00 90.69 266 LEU A O 1
ATOM 2095 N N . ALA A 1 267 ? 3.714 1.701 -13.683 1.00 90.69 267 ALA A N 1
ATOM 2096 C CA . ALA A 1 267 ? 3.096 1.182 -12.470 1.00 90.69 267 ALA A CA 1
ATOM 2097 C C . ALA A 1 267 ? 3.360 2.149 -11.315 1.00 90.69 267 ALA A C 1
ATOM 2099 O O . ALA A 1 267 ? 4.487 2.260 -10.843 1.00 90.69 267 ALA A O 1
ATOM 2100 N N . TRP A 1 268 ? 2.348 2.868 -10.847 1.00 88.00 268 TRP A N 1
ATOM 2101 C CA . TRP A 1 268 ? 2.560 3.924 -9.861 1.00 88.00 268 TRP A CA 1
ATOM 2102 C C . TRP A 1 268 ? 3.123 3.393 -8.540 1.00 88.00 268 TRP A C 1
ATOM 2104 O O . TRP A 1 268 ? 2.651 2.390 -8.005 1.00 88.00 268 TRP A O 1
ATOM 2114 N N . ASN A 1 269 ? 4.106 4.118 -7.995 1.00 87.31 269 ASN A N 1
ATOM 2115 C CA . ASN A 1 269 ? 4.712 3.890 -6.677 1.00 87.31 269 ASN A CA 1
ATOM 2116 C C . ASN A 1 269 ? 5.383 2.520 -6.492 1.00 87.31 269 ASN A C 1
ATOM 2118 O O . ASN A 1 269 ? 5.547 2.066 -5.364 1.00 87.31 269 ASN A O 1
ATOM 2122 N N . MET A 1 270 ? 5.792 1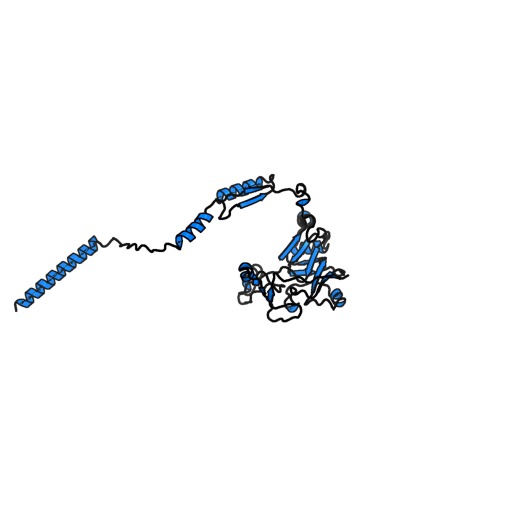.872 -7.582 1.00 90.56 270 MET A N 1
ATOM 2123 C CA . MET A 1 270 ? 6.468 0.574 -7.565 1.00 90.56 270 MET A CA 1
ATOM 2124 C C . MET A 1 270 ? 7.874 0.684 -8.152 1.00 90.56 270 MET A C 1
ATOM 2126 O O . MET A 1 270 ? 8.123 1.529 -9.003 1.00 90.56 270 MET A O 1
ATOM 2130 N N . VAL A 1 271 ? 8.804 -0.167 -7.723 1.00 93.69 271 VAL A N 1
ATOM 2131 C CA . VAL A 1 271 ? 10.117 -0.310 -8.386 1.00 93.69 271 VAL A CA 1
ATOM 2132 C C . VAL A 1 271 ? 10.069 -1.507 -9.333 1.00 93.69 271 VAL A C 1
ATOM 2134 O O . VAL A 1 271 ? 10.159 -1.351 -10.550 1.00 93.69 271 VAL A O 1
ATOM 2137 N N . TYR A 1 272 ? 9.811 -2.697 -8.785 1.00 93.00 272 TYR A N 1
ATOM 2138 C CA . TYR A 1 272 ? 9.694 -3.954 -9.529 1.00 93.00 272 TYR A CA 1
ATOM 2139 C C . TYR A 1 272 ? 8.220 -4.339 -9.695 1.00 93.00 272 TYR A C 1
ATOM 2141 O O . TYR A 1 272 ? 7.661 -5.105 -8.915 1.00 93.00 272 TYR A O 1
ATOM 2149 N N . SER A 1 273 ? 7.551 -3.779 -10.703 1.00 92.69 273 SER A N 1
ATOM 2150 C CA . SER A 1 273 ? 6.128 -4.063 -10.933 1.00 92.69 273 SER A CA 1
ATOM 2151 C C . SER A 1 273 ? 5.907 -5.487 -11.442 1.00 92.69 273 SER A C 1
ATOM 2153 O O . SER A 1 273 ? 6.424 -5.846 -12.504 1.00 92.69 273 SER A O 1
ATOM 2155 N N . THR A 1 274 ? 5.059 -6.264 -10.757 1.00 90.00 274 THR A N 1
ATOM 2156 C CA . THR A 1 274 ? 4.601 -7.584 -11.228 1.00 90.00 274 THR A CA 1
ATOM 2157 C 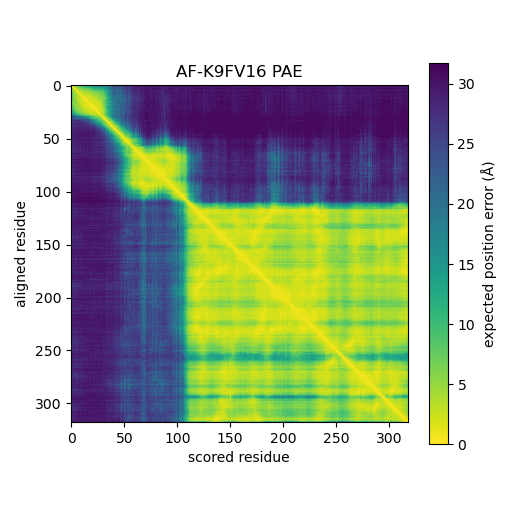C . THR A 1 274 ? 3.984 -7.496 -12.617 1.00 90.00 274 THR A C 1
ATOM 2159 O O . THR A 1 274 ? 4.245 -8.343 -13.464 1.00 90.00 274 THR A O 1
ATOM 2162 N N . ARG A 1 275 ? 3.196 -6.446 -12.889 1.00 88.62 275 ARG A N 1
ATOM 2163 C CA . ARG A 1 275 ? 2.514 -6.280 -14.177 1.00 88.62 275 ARG A CA 1
ATOM 2164 C C . ARG A 1 275 ? 3.496 -6.027 -15.318 1.00 88.62 275 ARG A C 1
ATOM 2166 O O . ARG A 1 275 ? 3.351 -6.650 -16.362 1.00 88.62 275 ARG A O 1
ATOM 2173 N N . ARG A 1 276 ? 4.503 -5.172 -15.116 1.00 91.12 276 ARG A N 1
ATOM 2174 C CA . ARG A 1 276 ? 5.540 -4.913 -16.136 1.00 91.12 276 ARG A CA 1
ATOM 2175 C C . ARG A 1 276 ? 6.455 -6.120 -16.355 1.00 91.12 276 ARG A C 1
ATOM 2177 O O . ARG A 1 276 ? 6.952 -6.338 -17.451 1.00 91.12 276 ARG A O 1
ATOM 2184 N N . ASN A 1 277 ? 6.627 -6.939 -15.322 1.00 92.56 277 ASN A N 1
ATOM 2185 C CA . ASN A 1 277 ? 7.436 -8.151 -15.356 1.00 92.56 277 ASN A CA 1
ATOM 2186 C C . ASN A 1 277 ? 6.634 -9.426 -15.693 1.00 92.56 277 ASN A C 1
ATOM 2188 O O . ASN A 1 277 ? 7.191 -10.521 -15.669 1.00 92.56 277 ASN A O 1
ATOM 2192 N N . ILE A 1 278 ? 5.341 -9.325 -16.022 1.00 86.50 278 ILE A N 1
ATOM 2193 C CA . ILE A 1 278 ? 4.454 -10.498 -16.071 1.00 86.50 278 ILE A CA 1
ATOM 2194 C C . ILE A 1 278 ? 4.875 -11.530 -17.121 1.00 86.50 278 ILE A C 1
ATOM 2196 O O . ILE A 1 278 ? 4.796 -12.727 -16.865 1.00 86.50 278 ILE A O 1
ATOM 2200 N N . HIS A 1 279 ? 5.366 -11.086 -18.281 1.00 85.12 279 HIS A N 1
ATOM 2201 C CA . HIS A 1 279 ? 5.771 -11.987 -19.361 1.00 85.12 279 HIS A CA 1
ATOM 2202 C C . HIS A 1 279 ? 6.955 -12.866 -18.964 1.00 85.12 279 HIS A C 1
ATOM 2204 O O . HIS A 1 279 ? 6.936 -14.064 -19.242 1.00 85.12 279 HIS A O 1
ATOM 2210 N N . GLN A 1 280 ? 7.957 -12.300 -18.284 1.00 87.25 280 GLN A N 1
ATOM 2211 C CA . GLN A 1 280 ? 9.090 -13.096 -17.819 1.00 87.25 280 GLN A CA 1
ATOM 2212 C C . GLN A 1 280 ? 8.677 -14.013 -16.659 1.00 87.25 280 GLN A C 1
ATOM 2214 O O . GLN A 1 280 ? 9.007 -15.193 -16.705 1.00 87.25 280 GLN A O 1
ATOM 2219 N N . LEU A 1 281 ? 7.853 -13.528 -15.714 1.00 82.00 281 LEU A N 1
ATOM 2220 C CA . LEU A 1 281 ? 7.395 -14.332 -14.571 1.00 82.00 281 LEU A CA 1
ATOM 2221 C C . LEU A 1 281 ? 6.592 -15.559 -15.026 1.00 82.00 281 LEU A C 1
ATOM 2223 O O . LEU A 1 281 ? 6.836 -16.670 -14.564 1.00 82.00 281 LEU A O 1
ATOM 2227 N N . VAL A 1 282 ? 5.655 -15.371 -15.961 1.00 81.69 282 VAL A N 1
ATOM 2228 C CA . VAL A 1 282 ? 4.821 -16.459 -16.506 1.00 81.69 282 VAL A CA 1
ATOM 2229 C C . VAL A 1 282 ? 5.642 -17.436 -17.349 1.00 81.69 282 VAL A C 1
ATOM 2231 O O . VAL A 1 282 ? 5.333 -18.622 -17.381 1.00 81.69 282 VAL A O 1
ATOM 2234 N N . SER A 1 283 ? 6.719 -16.969 -17.983 1.00 89.31 283 SER A N 1
ATOM 2235 C CA . SER A 1 283 ? 7.640 -17.827 -18.742 1.00 89.31 283 SER A CA 1
ATOM 2236 C C . SER A 1 283 ? 8.632 -18.592 -17.850 1.00 89.31 283 SER A C 1
ATOM 2238 O O . SER A 1 283 ? 9.539 -19.237 -18.368 1.00 89.31 283 SER A O 1
ATOM 2240 N N . GLY A 1 284 ? 8.500 -18.508 -16.520 1.00 85.62 284 GLY A N 1
ATOM 2241 C CA . GLY A 1 284 ? 9.417 -19.140 -15.567 1.00 85.62 284 GLY A CA 1
ATOM 2242 C C . GLY A 1 284 ? 10.744 -18.397 -15.382 1.00 85.62 284 GLY A C 1
ATOM 2243 O O . GLY A 1 284 ? 11.675 -18.951 -14.801 1.00 85.62 284 GLY A O 1
ATOM 2244 N N . GLY A 1 285 ? 10.843 -17.158 -15.865 1.00 89.69 285 GLY A N 1
ATOM 2245 C CA . GLY A 1 285 ? 11.980 -16.282 -15.622 1.00 89.69 285 GLY A CA 1
ATOM 2246 C C . GLY A 1 285 ? 12.116 -15.930 -14.141 1.00 89.69 285 GLY A C 1
ATOM 2247 O O . GLY A 1 285 ? 11.134 -15.739 -13.428 1.00 89.69 285 GLY A O 1
ATOM 2248 N N . GLU A 1 286 ? 13.359 -15.849 -13.669 1.00 91.88 286 GLU A N 1
ATOM 2249 C CA . GLU A 1 286 ? 13.651 -15.560 -12.257 1.00 91.88 286 GLU A CA 1
ATOM 2250 C C . GLU A 1 286 ? 14.044 -14.098 -12.016 1.00 91.88 286 GLU A C 1
ATOM 2252 O O . GLU A 1 286 ? 14.112 -13.651 -10.872 1.00 91.88 286 GLU A O 1
ATOM 2257 N N . THR A 1 287 ? 14.320 -13.344 -13.082 1.00 94.94 287 THR A N 1
ATOM 2258 C CA . THR A 1 287 ? 14.831 -11.971 -13.001 1.00 94.94 287 THR A CA 1
ATOM 2259 C C . THR A 1 287 ? 13.710 -10.968 -13.224 1.00 94.94 287 THR A C 1
ATOM 2261 O O . THR A 1 287 ? 13.112 -10.939 -14.295 1.00 94.94 287 THR A O 1
ATOM 2264 N N . VAL A 1 288 ? 13.462 -10.107 -12.237 1.00 93.12 288 VAL A N 1
ATOM 2265 C CA . VAL A 1 288 ? 12.565 -8.951 -12.361 1.00 93.12 288 VAL A CA 1
ATOM 2266 C C . VAL A 1 288 ? 13.383 -7.680 -12.565 1.00 93.12 288 VAL A C 1
ATOM 2268 O O . VAL A 1 288 ? 14.450 -7.498 -11.976 1.00 93.12 288 VAL A O 1
ATOM 2271 N N . TYR A 1 289 ? 12.863 -6.787 -13.395 1.00 94.38 289 TYR A N 1
ATOM 2272 C CA . TYR A 1 289 ? 13.501 -5.533 -13.763 1.00 94.38 289 TYR A CA 1
ATOM 2273 C C . TYR A 1 289 ? 12.822 -4.359 -13.069 1.00 94.38 289 TYR A C 1
ATOM 2275 O O . TYR A 1 289 ? 11.589 -4.316 -12.952 1.00 94.38 289 TYR A O 1
ATOM 2283 N N . SER A 1 290 ? 13.645 -3.413 -12.619 1.00 94.25 290 SER A N 1
ATOM 2284 C CA . SER A 1 290 ? 13.185 -2.103 -12.176 1.00 94.25 290 SER A CA 1
ATOM 2285 C C . SER A 1 290 ? 12.572 -1.367 -13.357 1.00 94.25 290 SER A C 1
ATOM 2287 O O . SER A 1 290 ? 13.062 -1.429 -14.489 1.00 94.25 290 SER A O 1
ATOM 2289 N N . GLN A 1 291 ? 11.497 -0.648 -13.080 1.00 92.75 291 GLN A N 1
ATOM 2290 C CA . GLN A 1 291 ? 10.868 0.211 -14.063 1.00 92.75 291 GLN A CA 1
ATOM 2291 C C . GLN A 1 291 ? 11.611 1.551 -14.236 1.00 92.75 291 GLN A C 1
ATOM 2293 O O . GLN A 1 291 ? 11.513 2.168 -15.295 1.00 92.75 291 GLN A O 1
ATOM 2298 N N . TRP A 1 292 ? 12.377 1.956 -13.220 1.00 91.88 292 TRP A N 1
ATOM 2299 C CA . TRP A 1 292 ? 13.198 3.166 -13.187 1.00 91.88 292 TRP A CA 1
ATOM 2300 C C . TRP A 1 292 ? 14.611 2.807 -13.645 1.00 91.88 292 TRP A C 1
ATOM 2302 O O . TRP A 1 292 ? 15.356 2.125 -12.936 1.00 91.88 292 TRP A O 1
ATOM 2312 N N . LYS A 1 293 ? 14.937 3.161 -14.891 1.00 83.31 293 LYS A N 1
ATOM 2313 C CA . LYS A 1 293 ? 16.210 2.807 -15.555 1.00 83.31 293 LYS A CA 1
ATOM 2314 C C . LYS A 1 293 ? 17.268 3.899 -15.412 1.00 83.31 293 LYS A C 1
ATOM 2316 O O . LYS A 1 293 ? 18.459 3.632 -15.581 1.00 83.31 293 LYS A O 1
ATOM 2321 N N . ASP A 1 294 ? 16.796 5.103 -15.142 1.00 79.12 294 ASP A N 1
ATOM 2322 C CA . ASP A 1 294 ? 17.510 6.356 -14.949 1.00 79.12 294 ASP A CA 1
ATOM 2323 C C . ASP A 1 294 ? 18.218 6.444 -13.594 1.00 79.12 294 ASP A C 1
ATOM 2325 O O . ASP A 1 294 ? 19.048 7.327 -13.394 1.00 79.12 294 ASP A O 1
ATOM 2329 N N . GLU A 1 295 ? 17.969 5.487 -12.700 1.00 78.19 295 GLU A N 1
ATOM 2330 C CA . GLU A 1 295 ? 18.505 5.510 -11.347 1.00 78.19 295 GLU A CA 1
ATOM 2331 C C . GLU A 1 295 ? 19.507 4.383 -11.093 1.00 78.19 295 GLU A C 1
ATOM 2333 O O . GLU A 1 295 ? 19.286 3.212 -11.421 1.00 78.19 295 GLU A O 1
ATOM 2338 N N . GLU A 1 296 ? 20.625 4.745 -10.469 1.00 84.44 296 GLU A N 1
ATOM 2339 C CA . GLU A 1 296 ? 21.593 3.810 -9.911 1.00 84.44 296 GLU A CA 1
ATOM 2340 C C . GLU A 1 296 ? 21.891 4.242 -8.477 1.00 84.44 296 GLU A C 1
ATOM 2342 O O . GLU A 1 296 ? 22.562 5.244 -8.235 1.00 84.44 296 GLU A O 1
ATOM 2347 N N . VAL A 1 297 ? 21.311 3.514 -7.522 1.00 89.12 297 VAL A N 1
ATOM 2348 C CA . VAL A 1 297 ? 21.391 3.826 -6.093 1.00 89.12 297 VAL A CA 1
ATOM 2349 C C . VAL A 1 297 ? 21.931 2.628 -5.310 1.00 89.12 297 VAL A C 1
ATOM 2351 O O . VAL A 1 297 ? 21.656 1.488 -5.682 1.00 89.12 297 VAL A O 1
ATOM 2354 N N . PRO A 1 298 ? 22.666 2.835 -4.201 1.00 89.12 298 PRO A N 1
ATOM 2355 C CA . PRO A 1 298 ? 23.287 1.731 -3.461 1.00 89.12 298 PRO A CA 1
ATOM 2356 C C . PRO A 1 298 ? 22.303 0.683 -2.920 1.00 89.12 298 PRO A C 1
ATOM 2358 O O . PRO A 1 298 ? 22.670 -0.480 -2.763 1.00 89.12 298 PRO A O 1
ATOM 2361 N N . TRP A 1 299 ? 21.062 1.084 -2.628 1.00 89.12 299 TRP A N 1
ATOM 2362 C CA . TRP A 1 299 ? 20.053 0.223 -2.006 1.00 89.12 299 TRP A CA 1
ATOM 2363 C C . TRP A 1 299 ? 19.105 -0.459 -2.996 1.00 89.12 299 TRP A C 1
ATOM 2365 O O . TRP A 1 299 ? 18.336 -1.302 -2.561 1.00 89.12 299 TRP A O 1
ATOM 2375 N N . SER A 1 300 ? 19.127 -0.141 -4.298 1.00 91.56 300 SER A N 1
ATOM 2376 C CA . SER A 1 300 ? 18.230 -0.753 -5.294 1.00 91.56 300 SER A CA 1
ATOM 2377 C C . SER A 1 300 ? 18.928 -0.985 -6.632 1.00 91.56 300 SER A C 1
ATOM 2379 O O . SER A 1 300 ? 19.696 -0.152 -7.104 1.00 91.56 300 SER A O 1
ATOM 2381 N N . ARG A 1 301 ? 18.674 -2.139 -7.256 1.00 91.69 301 ARG A N 1
ATOM 2382 C CA . ARG A 1 301 ? 19.345 -2.574 -8.488 1.00 91.69 301 ARG A CA 1
ATOM 2383 C C . ARG A 1 301 ? 18.405 -2.472 -9.688 1.00 91.69 301 ARG A C 1
ATOM 2385 O O . ARG A 1 301 ? 17.199 -2.640 -9.578 1.00 91.69 301 ARG A O 1
ATOM 2392 N N . LYS A 1 302 ? 18.957 -2.310 -10.892 1.00 93.38 302 LYS A N 1
ATOM 2393 C CA . LYS A 1 302 ? 18.150 -2.301 -12.132 1.00 93.38 302 LYS A CA 1
ATOM 2394 C C . LYS A 1 302 ? 17.471 -3.647 -12.418 1.00 93.38 302 LYS A C 1
ATOM 2396 O O . LYS A 1 302 ? 16.460 -3.693 -13.115 1.00 93.38 302 LYS A O 1
ATOM 2401 N N . ALA A 1 303 ? 18.008 -4.734 -11.871 1.00 93.88 303 ALA A N 1
ATOM 2402 C CA . ALA A 1 303 ? 17.431 -6.066 -11.939 1.00 93.88 303 ALA A CA 1
ATOM 2403 C C . ALA A 1 303 ? 17.766 -6.857 -10.671 1.00 93.88 303 ALA A C 1
ATOM 2405 O O . ALA A 1 303 ? 18.861 -6.722 -10.118 1.00 93.88 303 ALA A O 1
ATOM 2406 N N . ILE A 1 304 ? 16.834 -7.701 -10.236 1.00 92.31 304 ILE A N 1
ATOM 2407 C CA . ILE A 1 304 ? 17.011 -8.618 -9.106 1.00 92.31 304 ILE A CA 1
ATOM 2408 C C . ILE A 1 304 ? 16.454 -9.992 -9.471 1.00 92.31 304 ILE A C 1
ATOM 2410 O O . ILE A 1 304 ? 15.517 -10.109 -10.262 1.00 92.31 304 ILE A O 1
ATOM 2414 N N . LYS A 1 305 ? 17.001 -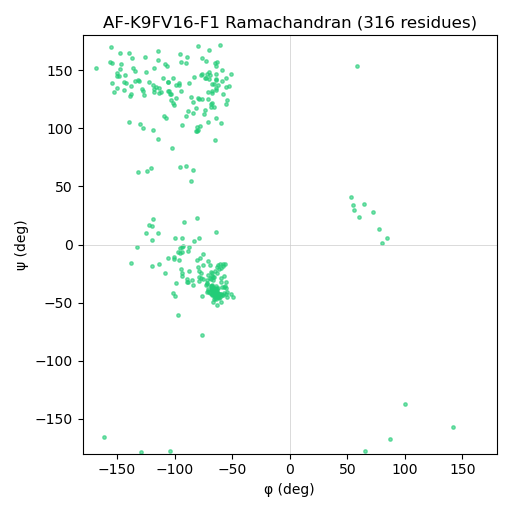11.044 -8.864 1.00 92.69 305 LYS A N 1
ATOM 2415 C CA . LYS A 1 305 ? 16.395 -12.372 -8.919 1.00 92.69 305 LYS A CA 1
ATOM 2416 C C . LYS A 1 305 ? 15.333 -12.480 -7.834 1.00 92.69 305 LYS A C 1
ATOM 2418 O O . LYS A 1 305 ? 15.662 -12.458 -6.653 1.00 92.69 305 LYS A O 1
ATOM 2423 N N . HIS A 1 306 ? 14.065 -12.594 -8.215 1.00 84.88 306 HIS A N 1
ATOM 2424 C CA . HIS A 1 306 ? 12.956 -12.477 -7.264 1.00 84.88 306 HIS A CA 1
ATOM 2425 C C . HIS A 1 306 ? 12.902 -13.632 -6.247 1.00 84.88 306 HIS A C 1
ATOM 2427 O O . HIS A 1 306 ? 12.342 -13.464 -5.171 1.00 84.88 306 HIS A O 1
ATOM 2433 N N . ARG A 1 307 ? 13.466 -14.804 -6.580 1.00 86.00 307 ARG A N 1
ATOM 2434 C CA . ARG A 1 307 ? 13.522 -15.978 -5.686 1.00 86.00 307 ARG A CA 1
ATOM 2435 C C . ARG A 1 307 ? 14.625 -15.884 -4.636 1.00 86.00 307 ARG A C 1
ATOM 2437 O O . ARG A 1 307 ? 14.502 -16.469 -3.570 1.00 86.00 307 ARG A O 1
ATOM 2444 N N . GLU A 1 308 ? 15.692 -15.156 -4.949 1.00 90.00 308 GLU A N 1
ATOM 2445 C CA . GLU A 1 308 ? 16.827 -14.912 -4.050 1.00 90.00 308 GLU A CA 1
ATOM 2446 C C . GLU A 1 308 ? 16.647 -13.604 -3.260 1.00 90.00 308 GLU A C 1
ATOM 2448 O O . GLU A 1 308 ? 17.455 -13.264 -2.398 1.00 90.00 308 GLU A O 1
ATOM 2453 N N . PHE A 1 309 ? 15.600 -12.840 -3.576 1.00 85.56 309 PHE A N 1
ATOM 2454 C CA . PHE A 1 309 ? 15.339 -11.547 -2.977 1.00 85.56 309 PHE A CA 1
ATOM 2455 C C . PHE A 1 309 ? 14.828 -11.702 -1.540 1.00 85.56 309 PHE A C 1
ATOM 2457 O O . PHE A 1 309 ? 13.734 -12.215 -1.307 1.00 85.56 309 PHE A O 1
ATOM 2464 N N . ALA A 1 310 ? 15.612 -11.207 -0.584 1.00 85.88 310 ALA A N 1
ATOM 2465 C CA . ALA A 1 310 ? 15.216 -11.087 0.810 1.00 85.88 310 ALA A CA 1
ATOM 2466 C C . ALA A 1 310 ? 14.863 -9.630 1.123 1.00 85.88 310 ALA A C 1
ATOM 2468 O O . ALA A 1 310 ? 15.641 -8.718 0.832 1.00 85.88 310 ALA A O 1
ATOM 2469 N N . TYR A 1 311 ? 13.698 -9.416 1.732 1.00 84.06 311 TYR A N 1
ATOM 2470 C CA . TYR A 1 311 ? 13.328 -8.097 2.231 1.00 84.06 311 TYR A CA 1
ATOM 2471 C C . TYR A 1 311 ? 14.238 -7.702 3.403 1.00 84.06 311 TYR A C 1
ATOM 2473 O O . TYR A 1 311 ? 14.515 -8.547 4.260 1.00 84.06 311 TYR A O 1
ATOM 2481 N N . PRO A 1 312 ? 14.696 -6.440 3.468 1.00 90.31 312 PRO A N 1
ATOM 2482 C CA . PRO A 1 312 ? 15.430 -5.962 4.628 1.00 90.31 312 PRO A CA 1
ATOM 2483 C C . PRO A 1 312 ? 14.538 -5.968 5.872 1.00 90.31 312 PRO A C 1
ATOM 2485 O O . PRO A 1 312 ? 13.331 -5.730 5.802 1.00 90.31 312 PRO A O 1
ATOM 2488 N N . SER A 1 313 ? 15.151 -6.234 7.022 1.00 90.75 313 SER A N 1
ATOM 2489 C CA . SER A 1 313 ? 14.475 -6.146 8.314 1.00 90.75 313 SER A CA 1
ATOM 2490 C C . SER A 1 313 ? 14.260 -4.689 8.709 1.00 90.75 313 SER A C 1
ATOM 2492 O O . SER A 1 313 ? 15.127 -3.843 8.489 1.00 90.75 313 SER A O 1
ATOM 2494 N N . GLY A 1 314 ? 13.120 -4.408 9.335 1.00 92.88 314 GLY A N 1
ATOM 2495 C CA . GLY A 1 314 ? 12.851 -3.112 9.944 1.00 92.88 314 GLY A CA 1
ATOM 2496 C C . GLY A 1 314 ? 12.968 -3.126 11.462 1.00 92.88 314 GLY A C 1
ATOM 2497 O O . GLY A 1 314 ? 13.262 -4.148 12.088 1.00 92.88 314 GLY A O 1
ATOM 2498 N N . TYR A 1 315 ? 12.691 -1.976 12.062 1.00 93.75 315 TYR A N 1
ATOM 2499 C CA . TYR A 1 315 ? 12.614 -1.808 13.506 1.00 93.75 315 TYR A CA 1
ATOM 2500 C C . TYR A 1 315 ? 11.561 -0.771 13.888 1.00 93.75 315 TYR A C 1
ATOM 2502 O O . TYR A 1 315 ? 11.200 0.110 13.108 1.00 93.75 315 TYR A O 1
ATOM 2510 N N . LEU A 1 316 ? 11.055 -0.897 15.114 1.00 95.06 316 LEU A N 1
ATOM 2511 C CA . LEU A 1 316 ? 10.112 0.056 15.679 1.00 95.06 316 LEU A CA 1
ATOM 2512 C C . LEU A 1 316 ? 10.860 1.298 16.174 1.00 95.06 316 LEU A C 1
ATOM 2514 O O . LEU A 1 316 ? 11.760 1.200 17.006 1.00 95.06 316 LEU A O 1
ATOM 2518 N N . VAL A 1 317 ? 10.435 2.455 15.689 1.00 94.00 317 VAL A N 1
ATOM 2519 C CA . VAL A 1 317 ? 10.864 3.793 16.091 1.00 94.00 317 VAL A CA 1
ATOM 2520 C C . VAL A 1 317 ? 9.747 4.393 16.938 1.00 94.00 317 VAL A C 1
ATOM 2522 O O . VAL A 1 317 ? 8.582 4.286 16.556 1.00 94.00 317 VAL A O 1
ATOM 2525 N N . LYS A 1 318 ? 10.083 4.969 18.095 1.00 85.81 318 LYS A N 1
ATOM 2526 C CA . LYS A 1 318 ? 9.130 5.564 19.044 1.00 85.81 318 LYS A CA 1
ATOM 2527 C C . LYS A 1 318 ? 9.514 6.986 19.406 1.00 85.81 318 LYS A C 1
ATOM 2529 O O . LYS A 1 318 ? 10.741 7.237 19.478 1.00 85.81 318 LYS A O 1
#

Secondary structure (DSSP, 8-state):
--HHHHHHHHHHHHHHHHHHHHHHHHHHHTT-----------TTTHHHHHHHHHHHTSTTTTSS--EEEEETT-HHHHHHHHHHHHHHT---EEEEEPPTTTS-GGGS-SS-TT-SS-SEEEEE-SEEE--TT---EEEETT-TTPPPGGG---EE-S-HHHHHH-TTS-TTT-EEEEE-SEEE--SEEEE-HHHHHHHHIIIIII---S-HHHHHHHHHHT-TTPPP--EEEEES-SS--EE-SEEGGGS-SSS---TT-EE--EETT-SS-TTTTHHHHHTT--EEE-S--S--BTTB-SEEETTT-PPPP-EEE-

Organism: Penicillium digitatum (strain PHI26 / CECT 20796) (NCBI:txid1170229)

Mean predicted aligned error: 16.28 Å

Foldseek 3Di:
DPVVVVVVVVVVVVVVVVVVVVVVCCVVPVPDDDDDDDDPPPPPPCVVVVVQVVCCLALANNDPAAEDEDAPVPVVVVVVVCVVSVVVSHDYDYDHDDDPVRDDCVNPPVAPVVHQQAFKEQQDFQEWEDPPPDFKKWKQFLWQWFAAPVLASHDYDYDPVNCVVCVVRDNRGMKIKGQTLAGHGRQDMDGHPVSVVLLCCCPPVVHDPDPSRRSVSCCSNVPDVHPHGGYMYMPPHPAFDKDAWAAPCPVDPPDPGDRPDTDHIDTHRTQFDCVVCVVCVVVVHQKTAGPCPVDDDPSHDRIDRNVPDDGGHIGIGD

Radius of gyration: 35.96 Å; Cα contacts (8 Å, |Δi|>4): 463; chains: 1; bounding box: 55×52×130 Å

Solvent-accessible surface area (backbone atoms only — not comparable to full-atom values): 18262 Å² total; per-residue (Å²): 138,65,69,68,59,55,53,52,55,50,53,51,50,52,51,51,53,50,51,52,50,51,54,50,48,47,71,76,56,67,87,65,85,80,80,80,82,73,86,77,87,66,90,67,68,51,72,62,51,52,49,57,54,55,52,35,71,40,46,36,72,57,45,97,71,38,77,44,77,44,48,75,84,45,47,77,59,51,52,50,52,52,51,51,26,59,76,70,58,35,52,71,44,81,42,73,44,75,53,82,89,72,48,54,68,89,74,41,70,90,64,50,96,82,60,77,90,49,20,36,37,47,40,4,46,48,29,38,23,50,48,95,83,65,61,61,34,38,37,22,55,59,28,52,60,42,42,39,67,91,67,43,80,57,50,70,40,80,51,71,71,57,46,71,72,42,67,87,63,42,68,48,28,26,35,37,34,34,56,20,28,35,44,31,59,74,73,31,68,49,63,36,77,68,25,46,53,54,50,50,46,46,43,72,69,71,56,69,92,59,60,67,42,57,50,48,15,28,26,26,48,35,37,96,89,36,70,62,46,47,25,34,29,47,30,68,41,84,39,57,58,75,40,73,57,42,46,46,41,74,72,40,97,85,55,92,45,54,64,87,42,67,47,73,63,45,49,49,39,46,25,64,40,66,78,86,35,38,71,43,52,76,71,70,45,55,67,41,49,34,73,57,78,91,59,87,50,98,52,38,62,58,57,46,46,63,86,79,60,72,82,64,76,60,49,82,43,112

Sequence (318 aa):
MIARRKALHMAAAVALTAYIFCTVLIRTFGDKAWSVSLPKLDLSRNYMADSVFEHIQNNTLGFEHIYAISMKERTDKRDFLTLAASVSGFKVEWLDGVRPDELHPKAMPDEAPYGMDWDLLWIGGCASGPNANETSFYAIPMDPTVPRVHHRATWGGPTKKWKEQYPELAEDSTRFIYRADMGCCMFRYAVTTKGARKIVSALSVDHLNKPVDNALSELCAGANGRHKIECWAPFPNLIGTYRKAGSASRDSDIESNNAAEFHEELAWNMVYSTRRNIHQLVSGGETVYSQWKDEEVPWSRKAIKHREFAYPSGYLVK